Protein AF-A0A812TM36-F1 (afdb_monomer_lite)

Secondary structure (DSSP, 8-state):
--HHHHHHHHHHHHHHHHHHHHHHHHHHHHHHHHHHHHHHHHHH-HHHHT-S--TTB-TTS-B-S-HHHHHHHHHHT-HHHHHHHHHHHHHHHHHHHHHHHHHHTS---S-TTTT---TTS-HHHHHHHHHHHHHHHHHHHHHHHHHTHHHHH-HHHHHHHHHHHHHHHHHHHHTT-SSSHHHHHHHHHHHHHHHHHHHSHHHHHHHHHHHHHHHHHHHHHHHHHHHHH-

Sequence (230 aa):
TRISTVTHSTHSQLFHVNATEAKARISAEEKTHLKKTLSTIEKDSLRYRSSFWKPWLDEEGNVIWSPSRIAMAEVVLSQMFETIMGIVIAFNIGVMVVETNMDASCPRTDDIRTCTEGSFNVQWLQILNIVLLVVYSVECAARAYVERAMYIWNRWNQIDLLTVILGWGGMLLASAVNLNVLRLFRVVRLMRAARVVISVPEFYILVSGLSHSLKAIVFGSVTGLWSTIL

Structure (mmCIF, N/CA/C/O backbone):
data_AF-A0A812TM36-F1
#
_entry.id   AF-A0A812TM36-F1
#
loop_
_atom_site.group_PDB
_atom_site.id
_atom_site.type_symbol
_atom_site.label_atom_id
_atom_site.label_alt_id
_atom_site.label_comp_id
_atom_site.label_asym_id
_atom_site.label_entity_id
_atom_site.label_seq_id
_atom_site.pdbx_PDB_ins_code
_atom_site.Cartn_x
_atom_site.Cartn_y
_atom_site.Cartn_z
_atom_site.occupancy
_atom_site.B_iso_or_equiv
_atom_site.auth_seq_id
_atom_site.auth_comp_id
_atom_site.auth_asym_id
_atom_site.auth_atom_id
_atom_site.pdbx_PDB_model_num
ATOM 1 N N . THR A 1 1 ? -40.945 -23.587 58.460 1.00 55.16 1 THR A N 1
ATOM 2 C CA . THR A 1 1 ? -40.934 -23.674 56.978 1.00 55.16 1 THR A CA 1
ATOM 3 C C . THR A 1 1 ? -40.759 -22.343 56.247 1.00 55.16 1 THR A C 1
ATOM 5 O O . THR A 1 1 ? -40.312 -22.380 55.114 1.00 55.16 1 THR A O 1
ATOM 8 N N . ARG A 1 2 ? -41.035 -21.168 56.846 1.00 48.28 2 ARG A N 1
ATOM 9 C CA . ARG A 1 2 ? -40.940 -19.858 56.152 1.00 48.28 2 ARG A CA 1
ATOM 10 C C . ARG A 1 2 ? -39.532 -19.233 56.077 1.00 48.28 2 ARG A C 1
ATOM 12 O O . ARG A 1 2 ? -39.307 -18.345 55.269 1.00 48.28 2 ARG A O 1
ATOM 19 N N . ILE A 1 3 ? -38.594 -19.683 56.916 1.00 53.44 3 ILE A N 1
ATOM 20 C CA . ILE A 1 3 ? -37.228 -19.124 57.001 1.00 53.44 3 ILE A CA 1
ATOM 21 C C . ILE A 1 3 ? -36.332 -19.687 55.883 1.00 53.44 3 ILE A C 1
ATOM 23 O O . ILE A 1 3 ? -35.537 -18.962 55.294 1.00 53.44 3 ILE A O 1
ATOM 27 N N . SER A 1 4 ? -36.531 -20.956 55.518 1.00 52.78 4 SER A N 1
ATOM 28 C CA . SER A 1 4 ? -35.754 -21.675 54.498 1.00 52.78 4 SER A CA 1
ATOM 29 C C . SER A 1 4 ? -35.984 -21.160 53.069 1.00 52.78 4 SER A C 1
ATOM 31 O O . SER A 1 4 ? -35.119 -21.296 52.212 1.00 52.78 4 SER A O 1
ATOM 33 N N . THR A 1 5 ? -37.146 -20.561 52.796 1.00 53.91 5 THR A N 1
ATOM 34 C CA . THR A 1 5 ? -37.484 -19.991 51.481 1.00 53.91 5 THR A CA 1
ATOM 35 C C . THR A 1 5 ? -36.873 -18.605 51.264 1.00 53.91 5 THR A C 1
ATOM 37 O O . THR A 1 5 ? -36.567 -18.244 50.131 1.00 53.91 5 THR A O 1
ATOM 40 N N . VAL A 1 6 ? -36.648 -17.835 52.337 1.00 53.84 6 VAL A N 1
ATOM 41 C CA . VAL A 1 6 ? -36.056 -16.486 52.257 1.00 53.84 6 VAL A CA 1
ATOM 42 C C . VAL A 1 6 ? -34.554 -16.561 51.976 1.00 53.84 6 VAL A C 1
ATOM 44 O O . VAL A 1 6 ? -34.056 -15.824 51.129 1.00 53.84 6 VAL A O 1
ATOM 47 N N . THR A 1 7 ? -33.842 -17.498 52.608 1.00 56.19 7 THR A N 1
ATOM 48 C CA . THR A 1 7 ? -32.399 -17.707 52.392 1.00 56.19 7 THR A CA 1
ATOM 49 C C . THR A 1 7 ? -32.071 -18.233 50.992 1.00 56.19 7 THR A C 1
ATOM 51 O O . THR A 1 7 ? -31.044 -17.873 50.422 1.00 56.19 7 THR A O 1
ATOM 54 N N . HIS A 1 8 ? -32.953 -19.038 50.394 1.00 54.06 8 HIS A N 1
ATOM 55 C CA . HIS A 1 8 ? -32.771 -19.526 49.024 1.00 54.06 8 HIS A CA 1
ATOM 56 C C . HIS A 1 8 ? -32.976 -18.413 47.975 1.00 54.06 8 HIS A C 1
ATOM 58 O O . HIS A 1 8 ? -32.281 -18.363 46.960 1.00 54.06 8 HIS A O 1
ATOM 64 N N . SER A 1 9 ? -33.894 -17.476 48.242 1.00 59.00 9 SER A N 1
ATOM 65 C CA . SER A 1 9 ? -34.144 -16.315 47.379 1.00 59.00 9 SER A CA 1
ATOM 66 C C . SER A 1 9 ? -32.987 -15.313 47.400 1.00 59.00 9 SER A C 1
ATOM 68 O O . SER A 1 9 ? -32.611 -14.800 46.350 1.00 59.00 9 SER A O 1
ATOM 70 N N . THR A 1 10 ? -32.403 -15.027 48.567 1.00 61.75 10 THR A N 1
ATOM 71 C CA . THR A 1 10 ? -31.289 -14.070 48.677 1.00 61.75 10 THR A CA 1
ATOM 72 C C . THR A 1 10 ? -30.014 -14.590 48.022 1.00 61.75 10 THR A C 1
ATOM 74 O O . THR A 1 10 ? -29.323 -13.821 47.362 1.00 61.75 10 THR A O 1
ATOM 77 N N . HIS A 1 11 ? -29.731 -15.892 48.121 1.00 61.22 11 HIS A N 1
ATOM 78 C CA . HIS A 1 11 ? -28.548 -16.499 47.506 1.00 61.22 11 HIS A CA 1
ATOM 79 C C . HIS A 1 11 ? -28.600 -16.470 45.967 1.00 61.22 11 HIS A C 1
ATOM 81 O O . HIS A 1 11 ? -27.603 -16.159 45.322 1.00 61.22 11 HIS A O 1
ATOM 87 N N . SER A 1 12 ? -29.775 -16.714 45.373 1.00 65.38 12 SER A N 1
ATOM 88 C CA . SER A 1 12 ? -29.999 -16.570 43.925 1.00 65.38 12 SER A CA 1
ATOM 89 C C . SER A 1 12 ? -29.784 -15.125 43.450 1.00 65.38 12 SER A C 1
ATOM 91 O O . SER A 1 12 ? -29.052 -14.889 42.489 1.00 65.38 12 SER A O 1
ATOM 93 N N . GLN A 1 13 ? -30.338 -14.143 44.168 1.00 69.19 13 GLN A N 1
ATOM 94 C CA . GLN A 1 13 ? -30.166 -12.722 43.844 1.00 69.19 13 GLN A CA 1
ATOM 95 C C . GLN A 1 13 ? -28.693 -12.289 43.933 1.00 69.19 13 GLN A C 1
ATOM 97 O O . GLN A 1 13 ? -28.203 -11.597 43.046 1.00 69.19 13 GLN A O 1
ATOM 102 N N . LEU A 1 14 ? -27.959 -12.759 44.947 1.00 71.69 14 LEU A N 1
ATOM 103 C CA . LEU A 1 14 ? -26.532 -12.464 45.125 1.00 71.69 14 LEU A CA 1
ATOM 104 C C . LEU A 1 14 ? -25.667 -13.073 44.005 1.00 71.69 14 LEU A C 1
ATOM 106 O O . LEU A 1 14 ? -24.736 -12.433 43.520 1.00 71.69 14 LEU A O 1
ATOM 110 N N . PHE A 1 15 ? -26.012 -14.278 43.539 1.00 71.38 15 PHE A N 1
ATOM 111 C CA . PHE A 1 15 ? -25.381 -14.907 42.373 1.00 71.38 15 PHE A CA 1
ATOM 112 C C . PHE A 1 15 ? -25.653 -14.140 41.076 1.00 71.38 15 PHE A C 1
ATOM 114 O O . PHE A 1 15 ? -24.737 -13.949 40.276 1.00 71.38 15 PHE A O 1
ATOM 121 N N . HIS A 1 16 ? -26.887 -13.671 40.870 1.00 72.06 16 HIS A N 1
ATOM 122 C CA . HIS A 1 16 ? -27.239 -12.863 39.705 1.00 72.06 16 HIS A CA 1
ATOM 123 C C . HIS A 1 16 ? -26.505 -11.516 39.694 1.00 72.06 16 HIS A C 1
ATOM 125 O O . HIS A 1 16 ? -25.949 -11.156 38.657 1.00 72.06 16 HIS A O 1
ATOM 131 N N . VAL A 1 17 ? -26.426 -10.824 40.836 1.00 75.88 17 VAL A N 1
ATOM 132 C CA . VAL A 1 17 ? -25.681 -9.560 40.975 1.00 75.88 17 VAL A CA 1
ATOM 133 C C . VAL A 1 17 ? -24.189 -9.769 40.692 1.00 75.88 17 VAL A C 1
ATOM 135 O O . VAL A 1 17 ? -23.629 -9.087 39.831 1.00 75.88 17 VAL A O 1
ATOM 138 N N . ASN A 1 18 ? -23.563 -10.786 41.291 1.00 80.88 18 ASN A N 1
ATOM 139 C CA . ASN A 1 18 ? -22.156 -11.110 41.029 1.00 80.88 18 ASN A CA 1
ATOM 140 C C . ASN A 1 18 ? -21.898 -11.490 39.562 1.00 80.88 18 ASN A C 1
ATOM 142 O O . ASN A 1 18 ? -20.884 -11.092 38.993 1.00 80.88 18 ASN A O 1
ATOM 146 N N . ALA A 1 19 ? -22.810 -12.226 38.919 1.00 78.12 19 ALA A N 1
ATOM 147 C CA . ALA A 1 19 ? -22.689 -12.577 37.505 1.00 78.12 19 ALA A CA 1
ATOM 148 C C . ALA A 1 19 ? -22.820 -11.349 36.587 1.00 78.12 19 ALA A C 1
ATOM 150 O O . ALA A 1 19 ? -22.113 -11.253 35.581 1.00 78.12 19 ALA A O 1
ATOM 151 N N . THR A 1 20 ? -23.695 -10.396 36.927 1.00 82.38 20 THR A N 1
ATOM 152 C CA . THR A 1 20 ? -23.808 -9.128 36.192 1.00 82.38 20 THR A CA 1
ATOM 153 C C . THR A 1 20 ? -22.581 -8.243 36.378 1.00 82.38 20 THR A C 1
ATOM 155 O O . THR A 1 20 ? -22.080 -7.701 35.393 1.00 82.38 20 THR A O 1
ATOM 158 N N . GLU A 1 21 ? -22.032 -8.161 37.591 1.00 83.12 21 GLU A N 1
ATOM 159 C CA . GLU A 1 21 ? -20.790 -7.434 37.852 1.00 83.12 21 GLU A CA 1
ATOM 160 C C . GLU A 1 21 ? -19.592 -8.084 37.156 1.00 83.12 21 GLU A C 1
ATOM 162 O O . GLU A 1 21 ? -18.773 -7.382 36.568 1.00 83.12 21 GLU A O 1
ATOM 167 N N . ALA A 1 22 ? -19.505 -9.417 37.150 1.00 79.31 22 ALA A N 1
ATOM 168 C CA . ALA A 1 22 ? -18.461 -10.146 36.437 1.00 79.31 22 ALA A CA 1
ATOM 169 C C . ALA A 1 22 ? -18.528 -9.887 34.924 1.00 79.31 22 ALA A C 1
ATOM 171 O O . ALA A 1 22 ? -17.513 -9.559 34.313 1.00 79.31 22 ALA A O 1
ATOM 172 N N . LYS A 1 23 ? -19.724 -9.940 34.318 1.00 83.00 23 LYS A N 1
ATOM 173 C CA . LYS A 1 23 ? -19.915 -9.577 32.902 1.00 83.00 23 LYS A CA 1
ATOM 174 C C . LYS A 1 23 ? -19.544 -8.121 32.617 1.00 83.00 23 LYS A C 1
ATOM 176 O O . LYS A 1 23 ? -18.919 -7.845 31.595 1.00 83.00 23 LYS A O 1
ATOM 181 N N . ALA A 1 24 ? -19.903 -7.198 33.509 1.00 81.56 24 ALA A N 1
ATOM 182 C CA . ALA A 1 24 ? -19.562 -5.787 33.366 1.00 81.56 24 ALA A CA 1
ATOM 183 C C . ALA A 1 24 ? -18.044 -5.553 33.447 1.00 81.56 24 ALA A C 1
ATOM 185 O O . ALA A 1 24 ? -17.503 -4.800 32.638 1.00 81.56 24 ALA A O 1
ATOM 186 N N . ARG A 1 25 ? -17.349 -6.241 34.363 1.00 82.62 25 ARG A N 1
ATOM 187 C CA . ARG A 1 25 ? -15.883 -6.198 34.491 1.00 82.62 25 ARG A CA 1
ATOM 188 C C . ARG A 1 25 ? -15.188 -6.740 33.244 1.00 82.62 25 ARG A C 1
ATOM 190 O O . ARG A 1 25 ? -14.327 -6.054 32.708 1.00 82.62 25 ARG A O 1
ATOM 197 N N . ILE A 1 26 ? -15.620 -7.899 32.740 1.00 79.69 26 ILE A N 1
ATOM 198 C CA . ILE A 1 26 ? -15.076 -8.497 31.509 1.00 79.69 26 ILE A CA 1
ATOM 199 C C . ILE A 1 26 ? -15.268 -7.544 30.319 1.00 79.69 26 ILE A C 1
ATOM 201 O O . ILE A 1 26 ? -14.326 -7.283 29.577 1.00 79.69 26 ILE A O 1
ATOM 205 N N . SER A 1 27 ? -16.455 -6.942 30.176 1.00 83.31 27 SER A N 1
ATOM 206 C CA . SER A 1 27 ? -16.715 -5.964 29.111 1.00 83.31 27 SER A CA 1
ATOM 207 C C . SER A 1 27 ? -15.865 -4.692 29.247 1.00 83.31 27 SER A C 1
ATOM 209 O O . SER A 1 27 ? -15.432 -4.126 28.242 1.00 83.31 27 SER A O 1
ATOM 211 N N . ALA A 1 28 ? -15.609 -4.223 30.472 1.00 82.44 28 ALA A N 1
ATOM 212 C CA . ALA A 1 28 ? -14.764 -3.056 30.720 1.00 82.44 28 ALA A CA 1
ATOM 213 C C . ALA A 1 28 ? -13.283 -3.332 30.409 1.00 82.44 28 ALA A C 1
ATOM 215 O O . ALA A 1 28 ? -12.608 -2.488 29.813 1.00 82.44 28 ALA A O 1
ATOM 216 N N . GLU A 1 29 ? -12.787 -4.516 30.767 1.00 83.19 29 GLU A N 1
ATOM 217 C CA . GLU A 1 29 ? -11.429 -4.963 30.456 1.00 83.19 29 GLU A CA 1
ATOM 218 C C . GLU A 1 29 ? -11.229 -5.113 28.942 1.00 83.19 29 GLU A C 1
ATOM 220 O O . GLU A 1 29 ? -10.276 -4.560 28.391 1.00 83.19 29 GLU A O 1
ATOM 225 N N . GLU A 1 30 ? -12.190 -5.729 28.246 1.00 82.56 30 GLU A N 1
ATOM 226 C CA . GLU A 1 30 ? -12.186 -5.861 26.786 1.00 82.56 30 GLU A CA 1
ATOM 227 C C . GLU A 1 30 ? -12.156 -4.486 26.098 1.00 82.56 30 GLU A C 1
ATOM 229 O O . GLU A 1 30 ? -11.299 -4.229 25.254 1.00 82.56 30 GLU A O 1
ATOM 234 N N . LYS A 1 31 ? -13.007 -3.537 26.518 1.00 79.94 31 LYS A N 1
ATOM 235 C CA . LYS A 1 31 ? -12.996 -2.157 25.990 1.00 79.94 31 LYS A CA 1
ATOM 236 C C . LYS A 1 31 ? -11.659 -1.449 26.216 1.00 79.94 31 LYS A C 1
ATOM 238 O O . LYS A 1 31 ? -11.216 -0.686 25.357 1.00 79.94 31 LYS A O 1
ATOM 243 N N . THR A 1 32 ? -11.022 -1.683 27.360 1.00 83.19 32 THR A N 1
ATOM 244 C CA . THR A 1 32 ? -9.726 -1.078 27.701 1.00 83.19 32 THR A CA 1
ATOM 245 C C . THR A 1 32 ? -8.610 -1.658 26.837 1.00 83.19 32 THR A C 1
ATOM 247 O O . THR A 1 32 ? -7.808 -0.904 26.282 1.00 83.19 32 THR A O 1
ATOM 250 N N . HIS A 1 33 ? -8.599 -2.981 26.660 1.00 81.25 33 HIS A N 1
ATOM 251 C CA . HIS A 1 33 ? -7.682 -3.672 25.761 1.00 81.25 33 HIS A CA 1
ATOM 252 C C . HIS A 1 33 ? -7.834 -3.165 24.321 1.00 81.25 33 HIS A C 1
ATOM 254 O O . HIS A 1 33 ? -6.853 -2.748 23.713 1.00 81.25 33 HIS A O 1
ATOM 260 N N . LEU A 1 34 ? -9.067 -3.079 23.814 1.00 79.69 34 LEU A N 1
ATOM 261 C CA . LEU A 1 34 ? -9.355 -2.581 22.466 1.00 79.69 34 LEU A CA 1
ATOM 262 C C . LEU A 1 34 ? -8.864 -1.143 22.254 1.00 79.69 34 LEU A C 1
ATOM 264 O O . LEU A 1 34 ? -8.215 -0.860 21.249 1.00 79.69 34 LEU A O 1
ATOM 268 N N . LYS A 1 35 ? -9.114 -0.232 23.205 1.00 78.81 35 LYS A N 1
ATOM 269 C CA . LYS A 1 35 ? -8.609 1.151 23.131 1.00 78.81 35 LYS A CA 1
ATOM 270 C C . LYS A 1 35 ? -7.082 1.199 23.091 1.00 78.81 35 LYS A C 1
ATOM 272 O O . LYS A 1 35 ? -6.517 1.986 22.332 1.00 78.81 35 LYS A O 1
ATOM 277 N N . LYS A 1 36 ? -6.417 0.343 23.871 1.00 82.62 36 LYS A N 1
ATOM 278 C CA . LYS A 1 36 ? -4.958 0.226 23.864 1.00 82.62 36 LYS A CA 1
ATOM 279 C C . LYS A 1 36 ? -4.456 -0.259 22.502 1.00 82.62 36 LYS A C 1
ATOM 281 O O . LYS A 1 36 ? -3.618 0.424 21.921 1.00 82.62 36 LYS A O 1
ATOM 286 N N . THR A 1 37 ? -5.016 -1.340 21.957 1.00 78.31 37 THR A N 1
ATOM 287 C CA . THR A 1 37 ? -4.665 -1.866 20.624 1.00 78.31 37 THR A CA 1
ATOM 288 C C . THR A 1 37 ? -4.861 -0.816 19.532 1.00 78.31 37 THR A C 1
ATOM 290 O O . THR A 1 37 ? -3.965 -0.595 18.725 1.00 78.31 37 THR A O 1
ATOM 293 N N . LEU A 1 38 ? -5.980 -0.087 19.549 1.00 76.00 38 LEU A N 1
ATOM 294 C CA . LEU A 1 38 ? -6.246 0.988 18.590 1.00 76.00 38 LEU A CA 1
ATOM 295 C C . LEU A 1 38 ? -5.235 2.134 18.698 1.00 76.00 38 LEU A C 1
ATOM 297 O O . LEU A 1 38 ? -4.790 2.652 17.679 1.00 76.00 38 LEU A O 1
ATOM 301 N N . SER A 1 39 ? -4.839 2.509 19.917 1.00 75.00 39 SER A N 1
ATOM 302 C CA . SER A 1 39 ? -3.814 3.539 20.124 1.00 75.00 39 SER A CA 1
ATOM 303 C C . SER A 1 39 ? -2.426 3.103 19.642 1.00 75.00 39 SER A C 1
ATOM 305 O O . SER A 1 39 ? -1.648 3.936 19.180 1.00 75.00 39 SER A O 1
ATOM 307 N N . THR A 1 40 ? -2.121 1.805 19.728 1.00 77.38 40 THR A N 1
ATOM 308 C CA . THR A 1 40 ? -0.897 1.217 19.174 1.00 77.38 40 THR A CA 1
ATOM 309 C C . THR A 1 40 ? -0.944 1.252 17.649 1.00 77.38 40 THR A C 1
ATOM 311 O O . THR A 1 40 ? -0.043 1.805 17.030 1.00 77.38 40 THR A O 1
ATOM 314 N N . ILE A 1 41 ? -2.045 0.791 17.045 1.00 72.56 41 ILE A N 1
ATOM 315 C CA . ILE A 1 41 ? -2.263 0.840 15.590 1.00 72.56 41 ILE A CA 1
ATOM 316 C C . ILE A 1 41 ? -2.164 2.278 15.058 1.00 72.56 41 ILE A C 1
ATOM 318 O O . ILE A 1 41 ? -1.571 2.503 14.008 1.00 72.56 41 ILE A O 1
ATOM 322 N N . GLU A 1 42 ? -2.709 3.264 15.775 1.00 72.88 42 GLU A N 1
ATOM 323 C CA . GLU A 1 42 ? -2.629 4.678 15.389 1.00 72.88 42 GLU A CA 1
ATOM 324 C C . GLU A 1 42 ? -1.185 5.194 15.331 1.00 72.88 42 GLU A C 1
ATOM 326 O O . GLU A 1 42 ? -0.834 5.955 14.429 1.00 72.88 42 GLU A O 1
ATOM 331 N N . LYS A 1 43 ? -0.347 4.791 16.291 1.00 69.69 43 LYS A N 1
ATOM 332 C CA . LYS A 1 43 ? 1.062 5.200 16.347 1.00 69.69 43 LYS A CA 1
ATOM 333 C C . LYS A 1 43 ? 1.910 4.477 15.309 1.00 69.69 43 LYS A C 1
ATOM 335 O O . LYS A 1 43 ? 2.789 5.100 14.713 1.00 69.69 43 LYS A O 1
ATOM 340 N N . ASP A 1 44 ? 1.627 3.197 15.106 1.00 67.88 44 ASP A N 1
ATOM 341 C CA . ASP A 1 44 ? 2.429 2.308 14.274 1.00 67.88 44 ASP A CA 1
ATOM 342 C C . ASP A 1 44 ? 2.062 2.429 12.793 1.00 67.88 44 ASP A C 1
ATOM 344 O O . ASP A 1 44 ? 2.919 2.292 11.929 1.00 67.88 44 ASP A O 1
ATOM 348 N N . SER A 1 45 ? 0.810 2.748 12.463 1.00 67.31 45 SER A N 1
ATOM 349 C CA . SER A 1 45 ? 0.396 2.910 11.074 1.00 67.31 45 SER A CA 1
ATOM 350 C C . SER A 1 45 ? 0.770 4.292 10.537 1.00 67.31 45 SER A C 1
ATOM 352 O O . SER A 1 45 ? 0.092 5.292 10.785 1.00 67.31 45 SER A O 1
ATOM 354 N N . LEU A 1 46 ? 1.802 4.351 9.693 1.00 65.19 46 LEU A N 1
ATOM 355 C CA . LEU A 1 46 ? 2.222 5.569 8.976 1.00 65.19 46 LEU A CA 1
ATOM 356 C C . LEU A 1 46 ? 1.083 6.259 8.222 1.00 65.19 46 LEU A C 1
ATOM 358 O O . LEU A 1 46 ? 1.034 7.485 8.122 1.00 65.19 46 LEU A O 1
ATOM 362 N N . ARG A 1 47 ? 0.157 5.452 7.698 1.00 64.94 47 ARG A N 1
ATOM 363 C CA . ARG A 1 47 ? -0.981 5.888 6.886 1.00 64.94 47 ARG A CA 1
ATOM 364 C C . ARG A 1 47 ? -2.015 6.649 7.709 1.00 64.94 47 ARG A C 1
ATOM 366 O O . ARG A 1 47 ? -2.606 7.605 7.209 1.00 64.94 47 ARG A O 1
ATOM 373 N N . TYR A 1 48 ? -2.223 6.227 8.955 1.00 64.12 48 TYR A N 1
ATOM 374 C CA . TYR A 1 48 ? -3.183 6.838 9.870 1.00 64.12 48 TYR A CA 1
ATOM 375 C C . TYR A 1 48 ? -2.565 7.895 10.776 1.00 64.12 48 TYR A C 1
ATOM 377 O O . TYR A 1 48 ? -3.274 8.821 11.161 1.00 64.12 48 TYR A O 1
ATOM 385 N N . ARG A 1 49 ? -1.251 7.841 11.020 1.00 65.75 49 ARG A N 1
ATOM 386 C CA . ARG A 1 49 ? -0.521 8.848 11.800 1.00 65.75 49 ARG A CA 1
ATOM 387 C C . ARG A 1 49 ? -0.764 10.285 11.321 1.00 65.75 49 ARG A C 1
ATOM 389 O O . ARG A 1 49 ? -0.762 11.199 12.138 1.00 65.75 49 ARG A O 1
ATOM 396 N N . SER A 1 50 ? -0.962 10.501 10.015 1.00 59.22 50 SER A N 1
ATOM 397 C CA . SER A 1 50 ? -1.258 11.829 9.451 1.00 59.22 50 SER A CA 1
ATOM 398 C C . SER A 1 50 ? -2.722 12.033 9.043 1.00 59.22 50 SER A C 1
ATOM 400 O O . SER A 1 50 ? -3.044 13.076 8.473 1.00 59.22 50 SER A O 1
ATOM 402 N N . SER A 1 51 ? -3.599 11.045 9.241 1.00 63.72 51 SER A N 1
ATOM 403 C CA . SER A 1 51 ? -4.997 11.137 8.816 1.00 63.72 51 SER A CA 1
ATOM 404 C C . SER A 1 51 ? -5.839 11.785 9.911 1.00 63.72 51 SER A C 1
ATOM 406 O O . SER A 1 51 ? -5.863 11.318 11.045 1.00 63.72 51 SER A O 1
ATOM 408 N N . PHE A 1 52 ? -6.555 12.856 9.565 1.00 59.59 52 PHE A N 1
ATOM 409 C CA . PHE A 1 52 ? -7.430 13.571 10.499 1.00 59.59 52 PHE A CA 1
ATOM 410 C C . PHE A 1 52 ? -8.655 12.736 10.918 1.00 59.59 52 PHE A C 1
ATOM 412 O O . PHE A 1 52 ? -9.162 12.887 12.025 1.00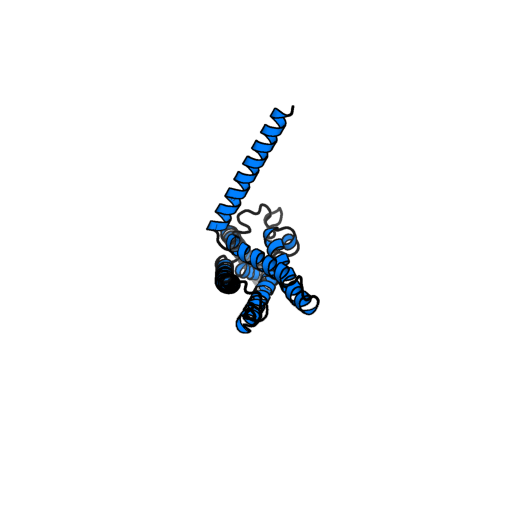 59.59 52 PHE A O 1
ATOM 419 N N . TRP A 1 53 ? -9.112 11.827 10.050 1.00 61.69 53 TRP A N 1
ATOM 420 C CA . TRP A 1 53 ? -10.300 11.003 10.277 1.00 61.69 53 TRP A CA 1
ATOM 421 C C . TRP A 1 53 ? -9.929 9.597 10.753 1.00 61.69 53 TRP A C 1
ATOM 423 O O . TRP A 1 53 ? -9.207 8.873 10.059 1.00 61.69 53 TRP A O 1
ATOM 433 N N . LYS A 1 54 ? -10.469 9.208 11.916 1.00 72.25 54 LYS A N 1
ATOM 434 C CA . LYS A 1 54 ? -10.298 7.883 12.530 1.00 72.25 54 LYS A CA 1
ATOM 435 C C . LYS A 1 54 ? -11.556 7.037 12.302 1.00 72.25 54 LYS A C 1
ATOM 437 O O . LYS A 1 54 ? -12.567 7.273 12.953 1.00 72.25 54 LYS A O 1
ATOM 442 N N . PRO A 1 55 ? -11.531 6.041 11.405 1.00 69.19 55 PRO A N 1
ATOM 443 C CA . PRO A 1 55 ? -12.733 5.312 10.993 1.00 69.19 55 PRO A CA 1
ATOM 444 C C . PRO A 1 55 ? -13.270 4.286 12.007 1.00 69.19 55 PRO A C 1
ATOM 446 O O . PRO A 1 55 ? -14.245 3.596 11.704 1.00 69.19 55 PRO A O 1
ATOM 449 N N . TRP A 1 56 ? -12.633 4.134 13.171 1.00 73.25 56 TRP A N 1
ATOM 450 C CA . TRP A 1 56 ? -12.994 3.163 14.214 1.00 73.25 56 TRP A CA 1
ATOM 451 C C . TRP A 1 56 ? -13.581 3.780 15.490 1.00 73.25 56 TRP A C 1
ATOM 453 O O . TRP A 1 56 ? -13.993 3.016 16.365 1.00 73.25 56 TRP A O 1
ATOM 463 N N . LEU A 1 57 ? -13.644 5.112 15.593 1.00 73.94 57 LEU A N 1
ATOM 464 C CA . LEU A 1 57 ? -14.316 5.824 16.685 1.00 73.94 57 LEU A CA 1
ATOM 465 C C . LEU A 1 57 ? -15.566 6.546 16.163 1.00 73.94 57 LEU A C 1
ATOM 467 O O . LEU A 1 57 ? -15.544 7.070 15.049 1.00 73.94 57 LEU A O 1
ATOM 471 N N . ASP A 1 58 ? -16.634 6.560 16.960 1.00 73.31 58 ASP A N 1
ATOM 472 C CA . ASP A 1 58 ? -17.751 7.501 16.799 1.00 73.31 58 ASP A CA 1
ATOM 473 C C . ASP A 1 58 ? -17.385 8.894 17.364 1.00 73.31 58 ASP A C 1
ATOM 475 O O . ASP A 1 58 ? -16.287 9.099 17.898 1.00 73.31 58 ASP A O 1
ATOM 479 N N . GLU A 1 59 ? -18.287 9.869 17.220 1.00 76.31 59 GLU A N 1
ATOM 480 C CA . GLU A 1 59 ? -18.100 11.223 17.765 1.00 76.31 59 GLU A CA 1
ATOM 481 C C . GLU A 1 59 ? -18.027 11.214 19.305 1.00 76.31 59 GLU A C 1
ATOM 483 O O . GLU A 1 59 ? -17.391 12.080 19.908 1.00 76.31 59 GLU A O 1
ATOM 488 N N . GLU A 1 60 ? -18.602 10.193 19.944 1.00 74.19 60 GLU A N 1
ATOM 489 C CA . GLU A 1 60 ? -18.606 9.969 21.390 1.00 74.19 60 GLU A CA 1
ATOM 490 C C . GLU A 1 60 ? -17.372 9.201 21.924 1.00 74.19 60 GLU A C 1
ATOM 492 O O . GLU A 1 60 ? -17.198 9.060 23.139 1.00 74.19 60 GLU A O 1
ATOM 497 N N . GLY A 1 61 ? -16.484 8.709 21.053 1.00 69.56 61 GLY A N 1
ATOM 498 C CA . GLY A 1 61 ? -15.284 7.945 21.407 1.00 69.56 61 GLY A CA 1
ATOM 499 C C . GLY A 1 61 ? -15.489 6.451 21.733 1.00 69.56 61 GLY A C 1
ATOM 500 O O . GLY A 1 61 ? -14.599 5.824 22.328 1.00 69.56 61 GLY A O 1
ATOM 501 N N . ASN A 1 62 ? -16.622 5.850 21.370 1.00 74.25 62 ASN A N 1
ATOM 502 C CA . ASN A 1 62 ? -16.858 4.409 21.388 1.00 74.25 62 ASN A CA 1
ATOM 503 C C . ASN A 1 62 ? -16.329 3.717 20.125 1.00 74.25 62 ASN A C 1
ATOM 505 O O . ASN A 1 62 ? -16.269 4.267 19.026 1.00 74.25 62 ASN A O 1
ATOM 509 N N . VAL A 1 63 ? -15.948 2.451 20.298 1.00 76.19 63 VAL A N 1
ATOM 510 C CA . VAL A 1 63 ? -15.424 1.611 19.221 1.00 76.19 63 VAL A CA 1
ATOM 511 C C . VAL A 1 63 ? -16.589 0.997 18.451 1.00 76.19 63 VAL A C 1
ATOM 513 O O . VAL A 1 63 ? -17.312 0.156 18.977 1.00 76.19 63 VAL A O 1
ATOM 516 N N . ILE A 1 64 ? -16.744 1.395 17.190 1.00 78.00 64 ILE A N 1
ATOM 517 C CA . ILE A 1 64 ? -17.827 0.928 16.306 1.00 78.00 64 ILE A CA 1
ATOM 518 C C . ILE A 1 64 ? -17.504 -0.385 15.568 1.00 78.00 64 ILE A C 1
ATOM 520 O O . ILE A 1 64 ? -18.338 -0.930 14.844 1.00 78.00 64 ILE A O 1
ATOM 524 N N . TRP A 1 65 ? -16.273 -0.891 15.676 1.00 78.06 65 TRP A N 1
ATOM 525 C CA . TRP A 1 65 ? -15.818 -2.078 14.942 1.00 78.06 65 TRP A CA 1
ATOM 526 C C . TRP A 1 65 ? -16.074 -3.375 15.715 1.00 78.06 65 TRP A C 1
ATOM 528 O O . TRP A 1 65 ? -15.937 -3.422 16.933 1.00 78.06 65 TRP A O 1
ATOM 538 N N . SER A 1 66 ? -16.404 -4.452 14.992 1.00 79.62 66 SER A N 1
ATOM 539 C CA . SER A 1 66 ? -16.521 -5.789 15.584 1.00 79.62 66 SER A CA 1
ATOM 540 C C . SER A 1 66 ? -15.148 -6.326 16.026 1.00 79.62 66 SER A C 1
ATOM 542 O O . SER A 1 66 ? -14.145 -6.014 15.378 1.00 79.62 66 SER A O 1
ATOM 544 N N . PRO A 1 67 ? -15.074 -7.207 17.043 1.00 75.62 67 PRO A N 1
ATOM 545 C CA . PRO A 1 67 ? -13.801 -7.769 17.512 1.00 75.62 67 PRO A CA 1
ATOM 546 C C . PRO A 1 67 ? -13.002 -8.479 16.407 1.00 75.62 67 PRO A C 1
ATOM 548 O O . PRO A 1 67 ? -11.792 -8.314 16.301 1.00 75.62 67 PRO A O 1
ATOM 551 N N . SER A 1 68 ? -13.689 -9.189 15.505 1.00 76.50 68 SER A N 1
ATOM 552 C CA . SER A 1 68 ? -13.082 -9.837 14.332 1.00 76.50 68 SER A CA 1
ATOM 553 C C . SER A 1 68 ? -12.461 -8.847 13.341 1.00 76.50 68 SER A C 1
ATOM 555 O O . SER A 1 68 ? -11.434 -9.137 12.730 1.00 76.50 68 SER A O 1
ATOM 557 N N . ARG A 1 69 ? -13.065 -7.662 13.190 1.00 81.19 69 ARG A N 1
ATOM 558 C CA . ARG A 1 69 ? -12.547 -6.583 12.341 1.00 81.19 69 ARG A CA 1
ATOM 559 C C . ARG A 1 69 ? -11.313 -5.944 12.969 1.00 81.19 69 ARG A C 1
ATOM 561 O O . ARG A 1 69 ? -10.391 -5.607 12.239 1.00 81.19 69 ARG A O 1
ATOM 568 N N . ILE A 1 70 ? -11.286 -5.815 14.294 1.00 78.12 70 ILE A N 1
ATOM 569 C CA . ILE A 1 70 ? -10.154 -5.243 15.034 1.00 78.12 70 ILE A CA 1
ATOM 570 C C . ILE A 1 70 ? -8.956 -6.196 15.006 1.00 78.12 70 ILE A C 1
ATOM 572 O O . ILE A 1 70 ? -7.856 -5.750 14.710 1.00 78.12 70 ILE A O 1
ATOM 576 N N . ALA A 1 71 ? -9.173 -7.501 15.193 1.00 81.06 71 ALA A N 1
ATOM 577 C CA . ALA A 1 71 ? -8.110 -8.500 15.069 1.00 81.06 71 ALA A CA 1
ATOM 578 C C . ALA A 1 71 ? -7.496 -8.524 13.655 1.00 81.06 71 ALA A C 1
ATOM 580 O O . ALA A 1 71 ? -6.279 -8.565 13.496 1.00 81.06 71 ALA A O 1
ATOM 581 N N . MET A 1 72 ? -8.329 -8.438 12.610 1.00 82.00 72 MET A N 1
ATOM 582 C CA . MET A 1 72 ? -7.834 -8.334 11.233 1.00 82.00 72 MET A CA 1
ATOM 583 C C . MET A 1 72 ? -7.073 -7.022 11.001 1.00 82.00 72 MET A C 1
ATOM 585 O O . MET A 1 72 ? -6.032 -7.016 10.349 1.00 82.00 72 MET A O 1
ATOM 589 N N . ALA A 1 73 ? -7.574 -5.912 11.549 1.00 80.75 73 ALA A N 1
ATOM 590 C CA . ALA A 1 73 ? -6.913 -4.616 11.463 1.00 80.75 73 ALA A CA 1
ATOM 591 C C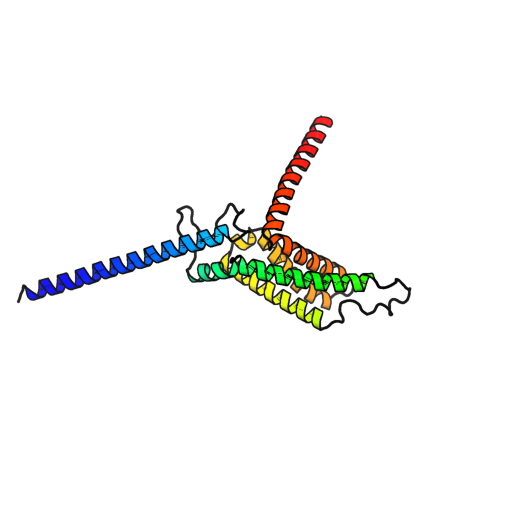 . ALA A 1 73 ? -5.543 -4.627 12.147 1.00 80.75 73 ALA A C 1
ATOM 593 O O . ALA A 1 73 ? -4.605 -4.061 11.606 1.00 80.75 73 ALA A O 1
ATOM 594 N N . GLU A 1 74 ? -5.410 -5.300 13.288 1.00 81.06 74 GLU A N 1
ATOM 595 C CA . GLU A 1 74 ? -4.146 -5.419 14.013 1.00 81.06 74 GLU A CA 1
ATOM 596 C C . GLU A 1 74 ? -3.072 -6.113 13.171 1.00 81.06 74 GLU A C 1
ATOM 598 O O . GLU A 1 74 ? -1.943 -5.640 13.115 1.00 81.06 74 GLU A O 1
ATOM 603 N N . VAL A 1 75 ? -3.431 -7.173 12.442 1.00 84.31 75 VAL A N 1
ATOM 604 C CA . VAL A 1 75 ? -2.494 -7.866 11.547 1.00 84.31 75 VAL A CA 1
ATOM 605 C C . VAL A 1 75 ? -2.170 -7.012 10.320 1.00 84.31 75 VAL A C 1
ATOM 607 O O . VAL A 1 75 ? -1.001 -6.758 10.032 1.00 84.31 75 VAL A O 1
ATOM 610 N N . VAL A 1 76 ? -3.201 -6.552 9.606 1.00 84.69 76 VAL A N 1
ATOM 611 C CA . VAL A 1 76 ? -3.064 -5.876 8.303 1.00 84.69 76 VAL A CA 1
ATOM 612 C C . VAL A 1 76 ? -2.444 -4.484 8.429 1.00 84.69 76 VAL A C 1
ATOM 614 O O . VAL A 1 76 ? -1.749 -4.042 7.520 1.00 84.69 76 VAL A O 1
ATOM 617 N N . LEU A 1 77 ? -2.690 -3.785 9.539 1.00 79.94 77 LEU A N 1
ATOM 618 C CA . LEU A 1 77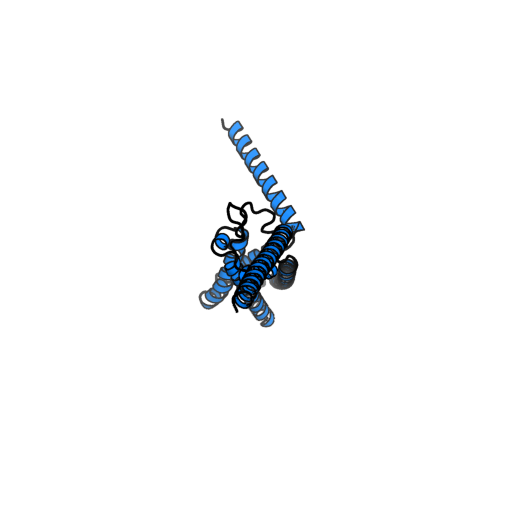 ? -2.138 -2.454 9.806 1.00 79.94 77 LEU A CA 1
ATOM 619 C C . LEU A 1 77 ? -0.860 -2.506 10.652 1.00 79.94 77 LEU A C 1
ATOM 621 O O . LEU A 1 77 ? -0.328 -1.448 10.988 1.00 79.94 77 LEU A O 1
ATOM 625 N N . SER A 1 78 ? -0.366 -3.699 11.007 1.00 82.38 78 SER A N 1
ATOM 626 C CA . SER A 1 78 ? 0.883 -3.818 11.760 1.00 82.38 78 SER A CA 1
ATOM 627 C C . SER A 1 78 ? 2.061 -3.270 10.955 1.00 82.38 78 SER A C 1
ATOM 629 O O . SER A 1 78 ? 2.232 -3.567 9.770 1.00 82.38 78 SER A O 1
ATOM 631 N N . GLN A 1 79 ? 2.934 -2.515 11.626 1.00 78.75 79 GLN A N 1
ATOM 632 C CA . GLN A 1 79 ? 4.135 -1.962 10.999 1.00 78.75 79 GLN A CA 1
ATOM 633 C C . GLN A 1 79 ? 5.050 -3.067 10.446 1.00 78.75 79 GLN A C 1
ATOM 635 O O . GLN A 1 79 ? 5.664 -2.892 9.398 1.00 78.75 79 GLN A O 1
ATOM 640 N N . MET A 1 80 ? 5.112 -4.230 11.103 1.00 81.19 80 MET A N 1
ATOM 641 C CA . MET A 1 80 ? 5.895 -5.367 10.610 1.00 81.19 80 MET A CA 1
ATOM 642 C C . MET A 1 80 ? 5.364 -5.906 9.282 1.00 81.19 80 MET A C 1
ATOM 644 O O . MET A 1 80 ? 6.154 -6.160 8.377 1.00 81.19 80 MET A O 1
ATOM 648 N N . PHE A 1 81 ? 4.045 -6.063 9.146 1.00 85.75 81 PHE A N 1
ATOM 649 C CA . PHE A 1 81 ? 3.433 -6.523 7.903 1.00 85.75 81 PHE A CA 1
ATOM 650 C C . PHE A 1 81 ? 3.690 -5.533 6.757 1.00 85.75 81 PHE A C 1
ATOM 652 O O . PHE A 1 81 ? 4.129 -5.939 5.682 1.00 85.75 81 PHE A O 1
ATOM 659 N N . GLU A 1 82 ? 3.527 -4.234 7.016 1.00 82.94 82 GLU A N 1
ATOM 660 C CA . GLU A 1 82 ? 3.833 -3.159 6.062 1.00 82.94 82 GLU A CA 1
ATOM 661 C C . GLU A 1 82 ? 5.302 -3.176 5.614 1.00 82.94 82 GLU A C 1
ATOM 663 O O . GLU A 1 82 ? 5.600 -3.055 4.424 1.00 82.94 82 GLU A O 1
ATOM 668 N N . THR A 1 83 ? 6.236 -3.372 6.551 1.00 83.00 83 THR A N 1
ATOM 669 C CA . THR A 1 83 ? 7.671 -3.452 6.252 1.00 83.00 83 THR A CA 1
ATOM 670 C C . THR A 1 83 ? 8.021 -4.717 5.469 1.00 83.00 83 THR A C 1
ATOM 672 O O . THR A 1 83 ? 8.799 -4.635 4.520 1.00 83.00 83 THR A O 1
ATOM 675 N N . ILE A 1 84 ? 7.435 -5.872 5.801 1.00 87.56 84 ILE A N 1
ATOM 676 C CA . ILE A 1 84 ? 7.632 -7.120 5.044 1.00 87.56 84 ILE A CA 1
ATOM 677 C C . ILE A 1 84 ? 7.148 -6.941 3.607 1.00 87.56 84 ILE A C 1
ATOM 679 O O . ILE A 1 84 ? 7.889 -7.242 2.671 1.00 87.56 84 ILE A O 1
ATOM 683 N N . MET A 1 85 ? 5.946 -6.391 3.426 1.00 85.94 85 MET A N 1
ATOM 684 C CA . MET A 1 85 ? 5.429 -6.069 2.099 1.00 85.94 85 MET A CA 1
ATOM 685 C C . MET A 1 85 ? 6.368 -5.103 1.376 1.00 85.94 85 MET A C 1
ATOM 687 O O . MET A 1 85 ? 6.764 -5.385 0.249 1.00 85.94 85 MET A O 1
ATOM 691 N N . GLY A 1 86 ? 6.826 -4.041 2.047 1.00 86.31 86 GLY A N 1
ATOM 692 C CA . GLY A 1 86 ? 7.832 -3.098 1.550 1.00 86.31 86 GLY A CA 1
ATOM 693 C C . GLY A 1 86 ? 9.112 -3.766 1.031 1.00 86.31 86 GLY A C 1
ATOM 694 O O . GLY A 1 86 ? 9.564 -3.455 -0.071 1.00 86.31 86 GLY A O 1
ATOM 695 N N . ILE A 1 87 ? 9.670 -4.717 1.787 1.00 87.25 87 ILE A N 1
ATOM 696 C CA . ILE A 1 87 ? 10.872 -5.482 1.411 1.00 87.25 87 ILE A CA 1
ATOM 697 C C . ILE A 1 87 ? 10.604 -6.346 0.176 1.00 87.25 87 ILE A C 1
ATOM 699 O O . ILE A 1 87 ? 11.426 -6.385 -0.740 1.00 87.25 87 ILE A O 1
ATOM 703 N N . VAL A 1 88 ? 9.445 -7.004 0.119 1.00 87.12 88 VAL A N 1
ATOM 704 C CA . VAL A 1 88 ? 9.032 -7.802 -1.041 1.00 87.12 88 VAL A CA 1
ATOM 705 C C . VAL A 1 88 ? 8.911 -6.923 -2.294 1.00 87.12 88 VAL A C 1
ATOM 707 O O . VAL A 1 88 ? 9.392 -7.314 -3.363 1.00 87.12 88 VAL A O 1
ATOM 710 N N . ILE A 1 89 ? 8.349 -5.711 -2.169 1.00 85.44 89 ILE A N 1
ATOM 711 C CA . ILE A 1 89 ? 8.304 -4.734 -3.271 1.00 85.44 89 ILE A CA 1
ATOM 712 C C . ILE A 1 89 ? 9.726 -4.359 -3.692 1.00 85.44 89 ILE A C 1
ATOM 714 O O . ILE A 1 89 ? 10.047 -4.406 -4.877 1.00 85.44 89 ILE A O 1
ATOM 718 N N . ALA A 1 90 ? 10.591 -4.009 -2.737 1.00 85.88 90 ALA A N 1
ATOM 719 C CA . ALA A 1 90 ? 11.959 -3.573 -3.003 1.00 85.88 90 ALA A CA 1
ATOM 720 C C . ALA A 1 90 ? 12.781 -4.649 -3.727 1.00 85.88 90 ALA A C 1
ATOM 722 O O . ALA A 1 90 ? 13.471 -4.353 -4.704 1.00 85.88 90 ALA A O 1
ATOM 723 N N . PHE A 1 91 ? 12.650 -5.908 -3.304 1.00 87.19 91 PHE A N 1
ATOM 724 C CA . PHE A 1 91 ? 13.272 -7.041 -3.980 1.00 87.19 91 PHE A CA 1
ATOM 725 C C . PHE A 1 91 ? 12.774 -7.178 -5.427 1.00 87.19 91 PHE A C 1
ATOM 727 O O . PHE A 1 91 ? 13.578 -7.309 -6.351 1.00 87.19 91 PHE A O 1
ATOM 734 N N . ASN A 1 92 ? 11.460 -7.069 -5.652 1.00 82.88 92 ASN A N 1
ATOM 735 C CA . ASN A 1 92 ? 10.887 -7.094 -6.999 1.00 82.88 92 ASN A CA 1
ATOM 736 C C . ASN A 1 92 ? 11.380 -5.931 -7.873 1.00 82.88 92 ASN A C 1
ATOM 738 O O . ASN A 1 92 ? 11.672 -6.146 -9.046 1.00 82.88 92 ASN A O 1
ATOM 742 N N . ILE A 1 93 ? 11.538 -4.726 -7.314 1.00 83.75 93 ILE A N 1
ATOM 743 C CA . ILE A 1 93 ? 12.129 -3.583 -8.028 1.00 83.75 93 ILE A CA 1
ATOM 744 C C . ILE A 1 93 ? 13.563 -3.903 -8.450 1.00 83.75 93 ILE A C 1
ATOM 746 O O . ILE A 1 93 ? 13.904 -3.665 -9.602 1.00 83.75 93 ILE A O 1
ATOM 750 N N . GLY A 1 94 ? 14.390 -4.462 -7.561 1.00 84.88 94 GLY A N 1
ATOM 751 C CA . GLY A 1 94 ? 15.771 -4.833 -7.889 1.00 84.88 94 GLY A CA 1
ATOM 752 C C . GLY A 1 94 ? 15.844 -5.801 -9.072 1.00 84.88 94 GLY A C 1
ATOM 753 O O . GLY A 1 94 ? 16.590 -5.572 -10.022 1.00 84.88 94 GLY A O 1
ATOM 754 N N . VAL A 1 95 ? 14.987 -6.823 -9.061 1.00 81.25 95 VAL A N 1
ATOM 755 C CA . VAL A 1 95 ? 14.840 -7.772 -10.171 1.00 81.25 95 VAL A CA 1
ATOM 756 C C . VAL A 1 95 ? 14.410 -7.064 -11.470 1.00 81.25 95 VAL A C 1
ATOM 758 O O . VAL A 1 95 ? 15.012 -7.292 -12.518 1.00 81.25 95 VAL A O 1
ATOM 761 N N . MET A 1 96 ? 13.436 -6.149 -11.408 1.00 77.94 96 MET A N 1
ATOM 762 C CA . MET A 1 96 ? 12.993 -5.368 -12.574 1.00 77.94 96 MET A CA 1
ATOM 763 C C . MET A 1 96 ? 14.055 -4.392 -13.103 1.00 77.94 96 MET A C 1
ATOM 765 O O . MET A 1 96 ? 14.105 -4.126 -14.305 1.00 77.94 96 MET A O 1
ATOM 769 N N . VAL A 1 97 ? 14.891 -3.826 -12.230 1.00 82.00 97 VAL A N 1
ATOM 770 C CA . VAL A 1 97 ? 15.988 -2.930 -12.626 1.00 82.00 97 VAL A CA 1
ATOM 771 C C . VAL A 1 97 ? 17.051 -3.710 -13.386 1.00 82.00 97 VAL A C 1
ATOM 773 O O . VAL A 1 97 ? 17.499 -3.244 -14.429 1.00 82.00 97 VAL A O 1
ATOM 776 N N . VAL A 1 98 ? 17.413 -4.905 -12.911 1.00 81.12 98 VAL A N 1
ATOM 777 C CA . VAL A 1 98 ? 18.348 -5.790 -13.620 1.00 81.12 98 VAL A CA 1
ATOM 778 C C . VAL A 1 98 ? 17.800 -6.156 -15.000 1.00 81.12 98 VAL A C 1
ATOM 780 O O . VAL A 1 98 ? 18.502 -5.968 -15.989 1.00 81.12 98 VAL A O 1
ATOM 783 N N . GLU A 1 99 ? 16.533 -6.572 -15.079 1.00 75.31 99 GLU A N 1
ATOM 784 C CA . GLU A 1 99 ? 15.829 -6.851 -16.341 1.00 75.31 99 GLU A CA 1
ATOM 785 C C . GLU A 1 99 ? 15.898 -5.651 -17.302 1.00 75.31 99 GLU A C 1
ATOM 787 O O . GLU A 1 99 ? 16.318 -5.781 -18.448 1.00 75.31 99 GLU A O 1
ATOM 792 N N . THR A 1 100 ? 15.580 -4.451 -16.812 1.00 75.31 100 THR A N 1
ATOM 793 C CA . THR A 1 100 ? 15.588 -3.227 -17.630 1.00 75.31 100 THR A CA 1
ATOM 794 C C . THR A 1 100 ? 17.000 -2.835 -18.076 1.00 75.31 100 THR A C 1
ATOM 796 O O . THR A 1 100 ? 17.181 -2.325 -19.180 1.00 75.31 100 THR A O 1
ATOM 799 N N . ASN A 1 101 ? 18.013 -3.053 -17.234 1.00 79.50 101 ASN A N 1
ATOM 800 C CA . ASN A 1 101 ? 19.402 -2.744 -17.565 1.00 79.50 101 ASN A CA 1
ATOM 801 C C . ASN A 1 101 ? 19.958 -3.708 -18.628 1.00 79.50 101 ASN A C 1
ATOM 803 O O . ASN A 1 101 ? 20.716 -3.293 -19.507 1.00 79.50 101 ASN A O 1
ATOM 807 N N . MET A 1 102 ? 19.540 -4.977 -18.583 1.00 71.00 102 MET A N 1
ATOM 808 C CA . MET A 1 102 ? 19.829 -5.960 -19.629 1.00 71.00 102 MET A CA 1
ATOM 809 C C . MET A 1 102 ? 19.141 -5.580 -20.949 1.00 71.00 102 MET A C 1
ATOM 811 O O . MET A 1 102 ? 19.811 -5.534 -21.980 1.00 71.00 102 MET A O 1
ATOM 815 N N . ASP A 1 103 ? 17.857 -5.201 -20.905 1.00 67.75 103 ASP A N 1
ATOM 816 C CA . ASP A 1 103 ? 17.104 -4.718 -22.0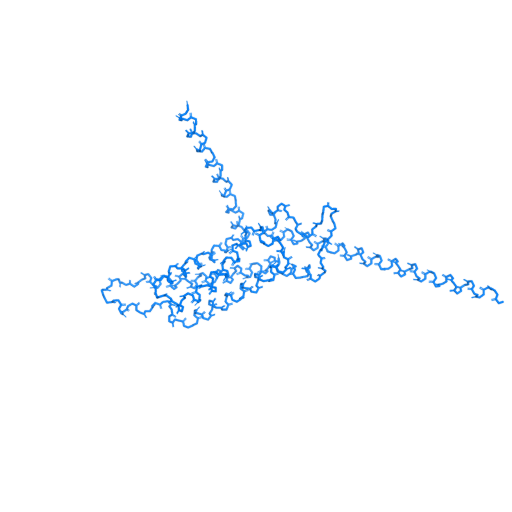74 1.00 67.75 103 ASP A CA 1
ATOM 817 C C . ASP A 1 103 ? 17.756 -3.470 -22.708 1.00 67.75 103 ASP A C 1
ATOM 819 O O . ASP A 1 103 ? 17.813 -3.337 -23.931 1.00 67.75 103 ASP A O 1
ATOM 823 N N . ALA A 1 104 ? 18.263 -2.540 -21.890 1.00 70.06 104 ALA A N 1
ATOM 824 C CA . ALA A 1 104 ? 18.909 -1.309 -22.354 1.00 70.06 104 ALA A CA 1
ATOM 825 C C . ALA A 1 104 ? 20.327 -1.514 -22.919 1.00 70.06 104 ALA A C 1
ATOM 827 O O . ALA A 1 104 ? 20.781 -0.693 -23.715 1.00 70.06 104 ALA A O 1
ATOM 828 N N . SER A 1 105 ? 21.022 -2.588 -22.529 1.00 67.25 105 SER A N 1
ATOM 829 C CA . SER A 1 105 ? 22.393 -2.878 -22.982 1.00 67.25 105 SER A CA 1
ATOM 830 C C . SER A 1 105 ? 22.454 -3.514 -24.379 1.00 67.25 105 SER A C 1
ATOM 832 O O . SER A 1 105 ? 23.546 -3.720 -24.907 1.00 67.25 105 SER A O 1
ATOM 834 N N . CYS A 1 106 ? 21.308 -3.820 -25.001 1.00 64.75 106 CYS A N 1
ATOM 835 C CA . CYS A 1 106 ? 21.261 -4.343 -26.366 1.00 64.75 106 CYS A CA 1
ATOM 836 C C . CYS A 1 106 ? 21.678 -3.268 -27.394 1.00 64.75 106 CYS A C 1
ATOM 838 O O . CYS A 1 106 ? 21.020 -2.225 -27.487 1.00 64.75 106 CYS A O 1
ATOM 840 N N . PRO A 1 107 ? 22.733 -3.500 -28.204 1.00 61.75 107 PRO A N 1
ATOM 841 C CA . PRO A 1 107 ? 23.103 -2.586 -29.273 1.00 61.75 107 PRO A CA 1
ATOM 842 C C . PRO A 1 107 ? 21.999 -2.557 -30.331 1.00 61.75 107 PRO A C 1
ATOM 844 O O . PRO A 1 107 ? 21.494 -3.588 -30.769 1.00 61.75 107 PRO A O 1
ATOM 847 N N . ARG A 1 108 ? 21.617 -1.345 -30.736 1.00 56.03 108 ARG A N 1
ATOM 848 C CA . ARG A 1 108 ? 20.604 -1.070 -31.758 1.00 56.03 108 ARG A CA 1
ATOM 849 C C . ARG A 1 108 ? 21.169 -1.404 -33.147 1.00 56.03 108 ARG A C 1
ATOM 851 O O . ARG A 1 108 ? 21.480 -0.498 -33.908 1.00 56.03 108 ARG A O 1
ATOM 858 N N . THR A 1 109 ? 21.387 -2.682 -33.441 1.00 57.38 109 THR A N 1
ATOM 859 C CA . THR A 1 109 ? 21.685 -3.161 -34.797 1.00 57.38 109 THR A CA 1
ATOM 860 C C . THR A 1 109 ? 20.377 -3.468 -35.525 1.00 57.38 109 THR A C 1
ATOM 862 O O . THR A 1 109 ? 19.402 -3.886 -34.904 1.00 57.38 109 THR A O 1
ATOM 865 N N . ASP A 1 110 ? 20.343 -3.235 -36.838 1.00 57.19 110 ASP A N 1
ATOM 866 C CA . ASP A 1 110 ? 19.124 -3.234 -37.668 1.00 57.19 110 ASP A CA 1
ATOM 867 C C . ASP A 1 110 ? 18.397 -4.596 -37.754 1.00 57.19 110 ASP A C 1
ATOM 869 O O . ASP A 1 110 ? 17.262 -4.675 -38.227 1.00 57.19 110 ASP A O 1
ATOM 873 N N . ASP A 1 111 ? 18.995 -5.663 -37.217 1.00 55.75 111 ASP A N 1
ATOM 874 C CA . ASP A 1 111 ? 18.338 -6.949 -37.001 1.00 55.75 111 ASP A CA 1
ATOM 875 C C . ASP A 1 111 ? 17.536 -6.954 -35.688 1.00 55.75 111 ASP A C 1
ATOM 877 O O . ASP A 1 111 ? 17.965 -7.431 -34.633 1.00 55.75 111 ASP A O 1
ATOM 881 N N . ILE A 1 112 ? 16.286 -6.497 -35.789 1.00 54.22 112 ILE A N 1
ATOM 882 C CA . ILE A 1 112 ? 15.227 -6.594 -34.762 1.00 54.22 112 ILE A CA 1
ATOM 883 C C . ILE A 1 112 ? 15.065 -8.015 -34.177 1.00 54.22 112 ILE A C 1
ATOM 885 O O . ILE A 1 112 ? 14.508 -8.173 -33.092 1.00 54.22 112 ILE A O 1
ATOM 889 N N . ARG A 1 113 ? 15.550 -9.059 -34.867 1.00 52.34 113 ARG A N 1
ATOM 890 C CA . ARG A 1 113 ? 15.428 -10.466 -34.446 1.00 52.34 113 ARG A CA 1
ATOM 891 C C . ARG A 1 113 ? 16.534 -10.937 -33.496 1.00 52.34 113 ARG A C 1
ATOM 893 O O . ARG A 1 113 ? 16.311 -11.917 -32.789 1.00 52.34 113 ARG A O 1
ATOM 900 N N . THR A 1 114 ? 17.685 -10.267 -33.422 1.00 50.09 114 THR A N 1
ATOM 901 C CA . THR A 1 114 ? 18.794 -10.682 -32.533 1.00 50.09 114 THR A CA 1
ATOM 902 C C . THR A 1 114 ? 18.693 -10.136 -31.109 1.00 50.09 114 THR A C 1
ATOM 904 O O . THR A 1 114 ? 19.317 -10.685 -30.209 1.00 50.09 114 THR A O 1
ATOM 907 N N . CYS A 1 115 ? 17.837 -9.140 -30.866 1.00 52.56 115 CYS A N 1
ATOM 908 C CA . CYS A 1 115 ? 17.499 -8.652 -29.522 1.00 52.56 115 CYS A CA 1
ATOM 909 C C . CYS A 1 115 ? 16.211 -9.302 -28.979 1.00 52.56 115 CYS A C 1
ATOM 911 O O . CYS A 1 115 ? 15.425 -8.661 -28.286 1.00 52.56 115 CYS A O 1
ATOM 913 N N . THR A 1 116 ? 15.970 -10.576 -29.305 1.00 47.47 116 THR A N 1
ATOM 914 C CA . THR A 1 116 ? 14.803 -11.343 -28.822 1.00 47.47 116 THR A CA 1
ATOM 915 C C . THR A 1 116 ? 15.096 -12.048 -27.492 1.00 47.47 116 THR A C 1
ATOM 917 O O . THR A 1 116 ? 14.600 -13.133 -27.229 1.00 47.47 116 THR A O 1
ATOM 920 N N . GLU A 1 117 ? 15.866 -11.413 -26.614 1.00 49.09 117 GLU A N 1
ATOM 921 C CA . GLU A 1 117 ? 15.839 -11.709 -25.175 1.00 49.09 117 GLU A CA 1
ATOM 922 C C . GLU A 1 117 ? 15.032 -10.608 -24.477 1.00 49.09 117 GLU A C 1
ATOM 924 O O . GLU A 1 117 ? 15.387 -10.111 -23.416 1.00 49.09 117 GLU A O 1
ATOM 929 N N . GLY A 1 118 ? 13.941 -10.167 -25.113 1.00 50.31 118 GLY A N 1
ATOM 930 C CA . GLY A 1 118 ? 12.974 -9.313 -24.451 1.00 50.31 118 GLY A CA 1
ATOM 931 C C . GLY A 1 118 ? 12.450 -10.055 -23.229 1.00 50.31 118 GLY A C 1
ATOM 932 O O . GLY A 1 118 ? 11.835 -11.109 -23.389 1.00 50.31 118 GLY A O 1
ATOM 933 N N . SER A 1 119 ? 12.724 -9.496 -22.048 1.00 50.69 119 SER A N 1
ATOM 934 C CA . SER A 1 119 ? 11.993 -9.484 -20.764 1.00 50.69 119 SER A CA 1
ATOM 935 C C . SER A 1 119 ? 10.803 -10.457 -20.536 1.00 50.69 119 SER A C 1
ATOM 937 O O . SER A 1 119 ? 10.593 -10.938 -19.422 1.00 50.69 119 SER A O 1
ATOM 939 N N . PHE A 1 120 ? 10.021 -10.797 -21.561 1.00 48.50 120 PHE A N 1
ATOM 940 C CA . PHE A 1 120 ? 8.887 -11.713 -21.525 1.00 48.50 120 PHE A CA 1
ATOM 941 C C . PHE A 1 120 ? 9.257 -13.208 -21.430 1.00 48.50 120 PHE A C 1
ATOM 943 O O . PHE A 1 120 ? 8.461 -13.965 -20.884 1.00 48.50 120 PHE A O 1
ATOM 950 N N . ASN A 1 121 ? 10.419 -13.668 -21.912 1.00 50.81 121 ASN A N 1
ATOM 951 C CA . ASN A 1 121 ? 10.691 -15.117 -22.044 1.00 50.81 121 ASN A CA 1
ATOM 952 C C . ASN A 1 121 ? 11.204 -15.822 -20.774 1.00 50.81 121 ASN A C 1
ATOM 954 O O . ASN A 1 121 ? 11.282 -17.051 -20.733 1.00 50.81 121 ASN A O 1
ATOM 958 N N . VAL A 1 122 ? 11.505 -15.086 -19.703 1.00 65.44 122 VAL A N 1
ATOM 959 C CA . VAL A 1 122 ? 11.927 -15.686 -18.430 1.00 65.44 122 VAL A CA 1
ATOM 960 C C . VAL A 1 122 ? 10.688 -16.088 -17.628 1.00 65.44 122 VAL A C 1
ATOM 962 O O . VAL A 1 122 ? 10.097 -15.295 -16.894 1.00 65.44 122 VAL A O 1
ATOM 965 N N . GLN A 1 123 ? 10.278 -17.348 -17.770 1.00 70.69 123 GLN A N 1
ATOM 966 C CA . GLN A 1 123 ? 9.067 -17.893 -17.141 1.00 70.69 123 GLN A CA 1
ATOM 967 C C . GLN A 1 123 ? 9.016 -17.638 -15.622 1.00 70.69 123 GLN A C 1
ATOM 969 O O . GLN A 1 123 ? 7.966 -17.295 -15.080 1.00 70.69 123 GLN A O 1
ATOM 974 N N . TRP A 1 124 ? 10.160 -17.711 -14.934 1.00 77.25 124 TRP A N 1
ATOM 975 C CA . TRP A 1 124 ? 10.258 -17.447 -13.494 1.00 77.25 124 TRP A CA 1
ATOM 976 C C . TRP A 1 124 ? 9.879 -16.011 -13.104 1.00 77.25 124 TRP A C 1
ATOM 978 O O . TRP A 1 124 ? 9.225 -15.804 -12.083 1.00 77.25 124 TRP A O 1
ATOM 988 N N . LEU A 1 125 ? 10.228 -15.021 -13.930 1.00 74.75 125 LEU A N 1
ATOM 989 C CA . LEU A 1 125 ? 9.883 -13.611 -13.715 1.00 74.75 125 LEU A CA 1
ATOM 990 C C . LEU A 1 125 ? 8.380 -13.367 -13.872 1.00 74.75 125 LEU A C 1
ATOM 992 O O . LEU A 1 125 ? 7.787 -12.610 -13.100 1.00 74.75 125 LEU A O 1
ATOM 996 N N . GLN A 1 126 ? 7.741 -14.022 -14.844 1.00 75.38 126 GLN A N 1
ATOM 997 C CA . GLN A 1 126 ? 6.290 -13.944 -15.019 1.00 75.38 126 GLN A CA 1
ATOM 998 C C . GLN A 1 126 ? 5.551 -14.548 -13.822 1.00 75.38 126 GLN A C 1
ATOM 1000 O O . GLN A 1 126 ? 4.652 -13.913 -13.271 1.00 75.38 126 GLN A O 1
ATOM 1005 N N . ILE A 1 127 ? 5.979 -15.734 -13.376 1.00 82.56 127 ILE A N 1
ATOM 1006 C CA . ILE A 1 127 ? 5.412 -16.412 -12.204 1.00 82.56 127 ILE A CA 1
ATOM 1007 C C . ILE A 1 127 ? 5.550 -15.524 -10.965 1.00 82.56 127 ILE A C 1
ATOM 1009 O O . ILE A 1 127 ? 4.565 -15.293 -10.267 1.00 82.56 127 ILE A O 1
ATOM 1013 N N . LEU A 1 128 ? 6.736 -14.958 -10.726 1.00 82.69 128 LEU A N 1
ATOM 1014 C CA . LEU A 1 128 ? 6.981 -14.064 -9.595 1.00 82.69 128 LEU A CA 1
ATOM 1015 C C . LEU A 1 128 ? 6.071 -12.828 -9.646 1.00 82.69 128 LEU A C 1
ATOM 1017 O O . LEU A 1 128 ? 5.456 -12.478 -8.643 1.00 82.69 128 LEU A O 1
ATOM 1021 N N . ASN A 1 129 ? 5.910 -12.197 -10.811 1.00 80.56 129 ASN A N 1
ATOM 1022 C CA . ASN A 1 129 ? 5.028 -11.037 -10.963 1.00 80.56 129 ASN A CA 1
ATOM 1023 C C . ASN A 1 129 ? 3.548 -11.363 -10.703 1.00 80.56 129 ASN A C 1
ATOM 1025 O O . ASN A 1 129 ? 2.842 -10.535 -10.119 1.00 80.56 129 ASN A O 1
ATOM 1029 N N . ILE A 1 130 ? 3.082 -12.549 -11.110 1.00 84.25 130 ILE A N 1
ATOM 1030 C CA . ILE A 1 130 ? 1.718 -13.023 -10.835 1.00 84.25 130 ILE A CA 1
ATOM 1031 C C . ILE A 1 130 ? 1.547 -13.310 -9.343 1.00 84.25 130 ILE A C 1
ATOM 1033 O O . ILE A 1 130 ? 0.588 -12.830 -8.745 1.00 84.25 130 ILE A O 1
ATOM 1037 N N . VAL A 1 131 ? 2.487 -14.030 -8.722 1.00 87.94 131 VAL A N 1
ATOM 1038 C CA . VAL A 1 131 ? 2.455 -14.327 -7.281 1.00 87.94 131 VAL A CA 1
ATOM 1039 C C . VAL A 1 131 ? 2.396 -13.034 -6.474 1.00 87.94 131 VAL A C 1
ATOM 1041 O O . VAL A 1 131 ? 1.531 -12.887 -5.616 1.00 87.94 131 VAL A O 1
ATOM 1044 N N . LEU A 1 132 ? 3.241 -12.054 -6.796 1.00 85.50 132 LEU A N 1
ATOM 1045 C CA . LEU A 1 132 ? 3.215 -10.753 -6.133 1.00 85.50 132 LEU A CA 1
ATOM 1046 C C . LEU A 1 132 ? 1.895 -10.014 -6.348 1.00 85.50 132 LEU A C 1
ATOM 1048 O O . LEU A 1 132 ? 1.351 -9.460 -5.399 1.00 85.50 132 LEU A O 1
ATOM 1052 N N . LEU A 1 133 ? 1.347 -10.024 -7.567 1.00 86.62 133 LEU A N 1
ATOM 1053 C CA . LEU A 1 133 ? 0.039 -9.425 -7.839 1.00 86.62 133 LEU A CA 1
ATOM 1054 C C . LEU A 1 133 ? -1.072 -10.078 -7.005 1.00 86.62 133 LEU A C 1
ATOM 1056 O O . LEU A 1 133 ? -1.930 -9.367 -6.484 1.00 86.62 133 LEU A O 1
ATOM 1060 N N . VAL A 1 134 ? -1.051 -11.401 -6.837 1.00 90.25 134 VAL A N 1
ATOM 1061 C CA . VAL A 1 134 ? -2.004 -12.115 -5.977 1.00 90.25 134 VAL A CA 1
ATOM 1062 C C . VAL A 1 134 ? -1.829 -11.698 -4.518 1.00 90.25 134 VAL A C 1
ATOM 1064 O O . VAL A 1 134 ? -2.818 -11.354 -3.876 1.00 90.25 134 VAL A O 1
ATOM 1067 N N . VAL A 1 135 ? -0.594 -11.645 -4.010 1.00 89.31 135 VAL A N 1
ATOM 1068 C CA . VAL A 1 135 ? -0.311 -11.206 -2.632 1.00 89.31 135 VAL A CA 1
ATOM 1069 C C . VAL A 1 135 ? -0.819 -9.777 -2.390 1.00 89.31 135 VAL A C 1
ATOM 1071 O O . VAL A 1 135 ? -1.553 -9.557 -1.427 1.00 89.31 135 VAL A O 1
ATOM 1074 N N . TYR A 1 136 ? -0.542 -8.828 -3.294 1.00 86.06 136 TYR A N 1
ATOM 1075 C CA . TYR A 1 136 ? -1.081 -7.462 -3.193 1.00 86.06 136 TYR A CA 1
ATOM 1076 C C . TYR A 1 136 ? -2.607 -7.421 -3.301 1.00 86.06 136 TYR A C 1
ATOM 1078 O O . TYR A 1 136 ? -3.253 -6.613 -2.642 1.00 86.06 136 TYR A O 1
ATOM 1086 N N . SER A 1 137 ? -3.210 -8.291 -4.114 1.00 89.94 137 SER A N 1
ATOM 1087 C CA . SER A 1 137 ? -4.671 -8.364 -4.231 1.00 89.94 137 SER A CA 1
ATOM 1088 C C . SER A 1 137 ? -5.309 -8.830 -2.918 1.00 89.94 137 SER A C 1
ATOM 1090 O O . SER A 1 137 ? -6.324 -8.274 -2.503 1.00 89.94 137 SER A O 1
ATOM 1092 N N . VAL A 1 138 ? -4.701 -9.810 -2.241 1.00 90.69 138 VAL A N 1
ATOM 1093 C CA . VAL A 1 138 ? -5.153 -10.300 -0.929 1.00 90.69 138 VAL A CA 1
ATOM 1094 C C . VAL A 1 138 ? -4.991 -9.224 0.142 1.00 90.69 138 VAL A C 1
ATOM 1096 O O . VAL A 1 138 ? -5.929 -8.976 0.895 1.00 90.69 138 VAL A O 1
ATOM 1099 N N . GLU A 1 139 ? -3.846 -8.543 0.177 1.00 87.94 139 GLU A N 1
ATOM 1100 C CA . GLU A 1 139 ? -3.610 -7.399 1.063 1.00 87.94 139 GLU A CA 1
ATOM 1101 C C . GLU A 1 139 ? -4.676 -6.310 0.860 1.00 87.94 139 GLU A C 1
ATOM 1103 O O . GLU A 1 139 ? -5.333 -5.875 1.808 1.00 87.94 139 GLU A O 1
ATOM 1108 N N . CYS A 1 140 ? -4.875 -5.901 -0.392 1.00 87.06 140 CYS A N 1
ATOM 1109 C CA . CYS A 1 140 ? -5.843 -4.894 -0.799 1.00 87.06 140 CYS A CA 1
ATOM 1110 C C . CYS A 1 140 ? -7.268 -5.286 -0.379 1.00 87.06 140 CYS A C 1
ATOM 1112 O O . CYS A 1 140 ? -8.007 -4.455 0.151 1.00 87.06 140 CYS A O 1
ATOM 1114 N N . ALA A 1 141 ? -7.654 -6.551 -0.564 1.00 88.75 141 ALA A N 1
ATOM 1115 C CA . ALA A 1 141 ? -8.955 -7.068 -0.147 1.00 88.75 141 ALA A CA 1
ATOM 1116 C C . ALA A 1 141 ? -9.112 -7.086 1.383 1.00 88.75 141 ALA A C 1
ATOM 1118 O O . ALA A 1 141 ? -10.162 -6.695 1.898 1.00 88.75 141 ALA A O 1
ATOM 1119 N N . ALA A 1 142 ? -8.068 -7.480 2.117 1.00 87.69 142 ALA A N 1
ATOM 1120 C CA . ALA A 1 142 ? -8.069 -7.467 3.577 1.00 87.69 142 ALA A CA 1
ATOM 1121 C C . ALA A 1 142 ? -8.212 -6.035 4.121 1.00 87.69 142 ALA A C 1
ATOM 1123 O O . ALA A 1 142 ? -9.055 -5.782 4.985 1.00 87.69 142 ALA A O 1
ATOM 1124 N N . ARG A 1 143 ? -7.480 -5.067 3.550 1.00 84.31 143 ARG A N 1
ATOM 1125 C CA . ARG A 1 143 ? -7.637 -3.638 3.869 1.00 84.31 143 ARG A CA 1
ATOM 1126 C C . ARG A 1 143 ? -9.027 -3.116 3.515 1.00 84.31 143 ARG A C 1
ATOM 1128 O O . ARG A 1 143 ? -9.629 -2.414 4.321 1.00 84.31 143 ARG A O 1
ATOM 1135 N N . ALA A 1 144 ? -9.574 -3.483 2.357 1.00 85.38 144 ALA A N 1
ATOM 1136 C CA . ALA A 1 144 ? -10.925 -3.088 1.953 1.00 85.38 144 ALA A CA 1
ATOM 1137 C C . ALA A 1 144 ? -11.995 -3.604 2.919 1.00 85.38 144 ALA A C 1
ATOM 1139 O O . ALA A 1 144 ? -12.923 -2.871 3.270 1.00 85.38 144 ALA A O 1
ATOM 1140 N N . TYR A 1 145 ? -11.836 -4.830 3.418 1.00 84.88 145 TYR A N 1
ATOM 1141 C CA . TYR A 1 145 ? -12.721 -5.391 4.432 1.00 84.88 145 TYR A CA 1
ATOM 1142 C C . TYR A 1 145 ? -12.635 -4.634 5.768 1.00 84.88 145 TYR A C 1
ATOM 1144 O O . TYR A 1 145 ? -13.663 -4.363 6.400 1.00 84.88 145 TYR A O 1
ATOM 1152 N N . VAL A 1 146 ? -11.421 -4.254 6.181 1.00 82.06 146 VAL A N 1
ATOM 1153 C CA . VAL A 1 146 ? -11.175 -3.511 7.423 1.00 82.06 146 VAL A CA 1
ATOM 1154 C C . VAL A 1 146 ? -11.650 -2.061 7.328 1.00 82.06 146 VAL A C 1
ATOM 1156 O O . VAL A 1 146 ? -12.298 -1.588 8.255 1.00 82.06 146 VAL A O 1
ATOM 1159 N N . GLU A 1 147 ? -11.397 -1.341 6.237 1.00 75.38 147 GLU A N 1
ATOM 1160 C CA . GLU A 1 147 ? -11.667 0.104 6.135 1.00 75.38 147 GLU A CA 1
ATOM 1161 C C . GLU A 1 147 ? -13.047 0.439 5.528 1.00 75.38 147 GLU A C 1
ATOM 1163 O O . GLU A 1 147 ? -13.594 1.516 5.782 1.00 75.38 147 GLU A O 1
ATOM 1168 N N . ARG A 1 148 ? -13.668 -0.492 4.787 1.00 81.81 148 ARG A N 1
ATOM 1169 C CA . ARG A 1 148 ? -14.989 -0.348 4.136 1.00 81.81 148 ARG A CA 1
ATOM 1170 C C . ARG A 1 148 ? -15.134 0.964 3.347 1.00 81.81 148 ARG A C 1
ATOM 1172 O O . ARG A 1 148 ? -14.395 1.187 2.402 1.00 81.81 148 ARG A O 1
ATOM 1179 N N . ALA A 1 149 ? -16.079 1.841 3.698 1.00 70.88 149 ALA A N 1
ATOM 1180 C CA . ALA A 1 149 ? -16.352 3.080 2.957 1.00 70.88 149 ALA A CA 1
ATOM 1181 C C . ALA A 1 149 ? -15.174 4.073 2.982 1.00 70.88 149 ALA A C 1
ATOM 1183 O O . ALA A 1 149 ? -14.955 4.807 2.019 1.00 70.88 149 ALA A O 1
ATOM 1184 N N . MET A 1 150 ? -14.376 4.056 4.054 1.00 71.75 150 MET A N 1
ATOM 1185 C CA . MET A 1 150 ? -13.206 4.928 4.204 1.00 71.75 150 MET A CA 1
ATOM 1186 C C . MET A 1 150 ? -12.023 4.486 3.334 1.00 71.75 150 MET A C 1
ATOM 1188 O O . MET A 1 150 ? -11.166 5.310 3.016 1.00 71.75 150 MET A O 1
ATOM 1192 N N . TYR A 1 151 ? -12.035 3.236 2.854 1.00 76.75 151 TYR A N 1
ATOM 1193 C CA . TYR A 1 151 ? -11.077 2.715 1.877 1.00 76.75 151 TYR A CA 1
ATOM 1194 C C . TYR A 1 151 ? -11.020 3.624 0.635 1.00 76.75 151 TYR A C 1
ATOM 1196 O O . TYR A 1 151 ? -9.951 4.031 0.185 1.00 76.75 151 TYR A O 1
ATOM 1204 N N . ILE A 1 152 ? -12.183 4.014 0.105 1.00 74.00 152 ILE A N 1
ATOM 1205 C CA . ILE A 1 152 ? -12.270 4.819 -1.122 1.00 74.00 152 ILE A CA 1
ATOM 1206 C C . ILE A 1 152 ? -11.882 6.280 -0.864 1.00 74.00 152 ILE A C 1
ATOM 1208 O O . ILE A 1 152 ? -11.454 6.960 -1.787 1.00 74.00 152 ILE A O 1
ATOM 1212 N N . TRP A 1 153 ? -11.980 6.777 0.367 1.00 76.38 153 TRP A N 1
ATOM 1213 C CA . TRP A 1 153 ? -11.615 8.160 0.696 1.00 76.38 153 TRP A CA 1
ATOM 1214 C C . TRP A 1 153 ? -10.114 8.356 0.934 1.00 76.38 153 TRP A C 1
ATOM 1216 O O . TRP A 1 153 ? -9.579 9.439 0.687 1.00 76.38 153 TRP A O 1
ATOM 1226 N N . ASN A 1 154 ? -9.406 7.318 1.380 1.00 74.50 154 ASN A N 1
ATOM 1227 C CA . ASN A 1 154 ? -7.972 7.403 1.621 1.00 74.50 154 ASN A CA 1
ATOM 1228 C C . ASN A 1 154 ? -7.176 7.315 0.304 1.00 74.50 154 ASN A C 1
ATOM 1230 O O . ASN A 1 154 ? -7.084 6.257 -0.321 1.00 74.50 154 ASN A O 1
ATOM 1234 N N . ARG A 1 155 ? -6.534 8.422 -0.100 1.00 79.31 155 ARG A N 1
ATOM 1235 C CA . ARG A 1 155 ? -5.748 8.514 -1.351 1.00 79.31 155 ARG A CA 1
ATOM 1236 C C . ARG A 1 155 ? -4.659 7.455 -1.458 1.00 79.31 155 ARG A C 1
ATOM 1238 O O . ARG A 1 155 ? -4.418 6.918 -2.535 1.00 79.31 155 ARG A O 1
ATOM 1245 N N . TRP A 1 156 ? -3.999 7.129 -0.351 1.00 77.81 156 TRP A N 1
ATOM 1246 C CA . TRP A 1 156 ? -2.929 6.137 -0.376 1.00 77.81 156 TRP A CA 1
ATOM 1247 C C . TRP A 1 156 ? -3.440 4.752 -0.723 1.00 77.81 156 TRP A C 1
ATOM 1249 O O . TRP A 1 156 ? -2.747 3.962 -1.363 1.00 77.81 156 TRP A O 1
ATOM 1259 N N . ASN A 1 157 ? -4.648 4.470 -0.276 1.00 80.69 157 ASN A N 1
ATOM 1260 C CA . ASN A 1 157 ? -5.301 3.210 -0.480 1.00 80.69 157 ASN A CA 1
ATOM 1261 C C . ASN A 1 157 ? -5.964 3.135 -1.876 1.00 80.69 157 ASN A C 1
ATOM 1263 O O . ASN A 1 157 ? -5.900 2.099 -2.531 1.00 80.69 157 ASN A O 1
ATOM 1267 N N . GLN A 1 158 ? -6.429 4.264 -2.427 1.00 82.94 158 GLN A N 1
ATOM 1268 C CA . GLN A 1 158 ? -6.786 4.366 -3.851 1.00 82.94 158 GLN A CA 1
ATOM 1269 C C . GLN A 1 158 ? -5.609 4.027 -4.784 1.00 82.94 158 GLN A C 1
ATOM 1271 O O . GLN A 1 158 ? -5.801 3.349 -5.792 1.00 82.94 158 GLN A O 1
ATOM 1276 N N . ILE A 1 159 ? -4.386 4.465 -4.451 1.00 81.69 159 ILE A N 1
ATOM 1277 C CA . ILE A 1 159 ? -3.177 4.115 -5.222 1.00 81.69 159 ILE A CA 1
ATOM 1278 C C . ILE A 1 159 ? -2.930 2.598 -5.193 1.00 81.69 159 ILE A C 1
ATOM 1280 O O . ILE A 1 159 ? -2.473 2.033 -6.188 1.00 81.69 159 ILE A O 1
ATOM 1284 N N . ASP A 1 160 ? -3.254 1.931 -4.081 1.00 84.38 160 ASP A N 1
ATOM 1285 C CA . ASP A 1 160 ? -3.195 0.467 -3.983 1.00 84.38 160 ASP A CA 1
ATOM 1286 C C . ASP A 1 160 ? -4.147 -0.204 -4.961 1.00 84.38 160 ASP A C 1
ATOM 1288 O O . ASP A 1 160 ? -3.747 -0.997 -5.813 1.00 84.38 160 ASP A O 1
ATOM 1292 N N . LEU A 1 161 ? -5.415 0.201 -4.874 1.00 87.25 161 LEU A N 1
ATOM 1293 C CA . LEU A 1 161 ? -6.490 -0.342 -5.679 1.00 87.25 161 LEU A CA 1
ATOM 1294 C C . LEU A 1 161 ? -6.189 -0.166 -7.168 1.00 87.25 161 LEU A C 1
ATOM 1296 O O . LEU A 1 161 ? -6.324 -1.105 -7.951 1.00 87.25 161 LEU A O 1
ATOM 1300 N N . LEU A 1 162 ? -5.714 1.020 -7.555 1.00 85.69 162 LEU A N 1
ATOM 1301 C CA . LEU A 1 162 ? -5.303 1.306 -8.924 1.00 85.69 162 LEU A CA 1
ATOM 1302 C C . LEU A 1 162 ? -4.171 0.375 -9.375 1.00 85.69 162 LEU A C 1
ATOM 1304 O O . LEU A 1 162 ? -4.194 -0.135 -10.492 1.00 85.69 162 LEU A O 1
ATOM 1308 N N . THR A 1 163 ? -3.198 0.115 -8.505 1.00 84.25 163 THR A N 1
ATOM 1309 C CA . THR A 1 163 ? -2.057 -0.755 -8.808 1.00 84.25 163 THR A CA 1
ATOM 1310 C C . THR A 1 163 ? -2.478 -2.211 -9.032 1.00 84.25 163 THR A C 1
ATOM 1312 O O . THR A 1 163 ? -1.947 -2.877 -9.931 1.00 84.25 163 THR A O 1
ATOM 1315 N N . VAL A 1 164 ? -3.451 -2.701 -8.260 1.00 88.25 164 VAL A N 1
ATOM 1316 C CA . VAL A 1 164 ? -4.040 -4.038 -8.431 1.00 88.25 164 VAL A CA 1
ATOM 1317 C C . VAL A 1 164 ? -4.850 -4.107 -9.727 1.00 88.25 164 VAL A C 1
ATOM 1319 O O . VAL A 1 164 ? -4.607 -4.992 -10.549 1.00 88.25 164 VAL A O 1
ATOM 1322 N N . ILE A 1 165 ? -5.745 -3.141 -9.964 1.00 87.88 165 ILE A N 1
ATOM 1323 C CA . ILE A 1 165 ? -6.591 -3.088 -11.169 1.00 87.88 165 ILE A CA 1
ATOM 1324 C C . ILE A 1 165 ? -5.736 -3.026 -12.434 1.00 87.88 165 ILE A C 1
ATOM 1326 O O . ILE A 1 165 ? -5.969 -3.788 -13.370 1.00 87.88 165 ILE A O 1
ATOM 1330 N N . LEU A 1 166 ? -4.721 -2.161 -12.469 1.00 83.88 166 LEU A N 1
ATOM 1331 C CA . LEU A 1 166 ? -3.834 -2.062 -13.625 1.00 83.88 166 LEU A CA 1
ATOM 1332 C C . LEU A 1 166 ? -2.966 -3.317 -13.806 1.00 83.88 166 LEU A C 1
ATOM 1334 O O . LEU A 1 166 ? -2.610 -3.648 -14.935 1.00 83.88 166 LEU A O 1
ATOM 1338 N N . GLY A 1 167 ? -2.641 -4.034 -12.725 1.00 83.56 167 GLY A N 1
ATOM 1339 C CA . GLY A 1 167 ? -1.954 -5.324 -12.790 1.00 83.56 167 GLY A CA 1
ATOM 1340 C C . GLY A 1 167 ? -2.774 -6.380 -13.529 1.00 83.56 167 GLY A C 1
ATOM 1341 O O . GLY A 1 167 ? -2.298 -6.961 -14.503 1.00 83.56 167 GLY A O 1
ATOM 1342 N N . TRP A 1 168 ? -4.021 -6.581 -13.100 1.00 85.50 168 TRP A N 1
ATOM 1343 C CA . TRP A 1 168 ? -4.951 -7.510 -13.748 1.00 85.50 168 TRP A CA 1
ATOM 1344 C C . TRP A 1 168 ? -5.319 -7.060 -15.166 1.00 85.50 168 TRP A C 1
ATOM 1346 O O . TRP A 1 168 ? -5.287 -7.857 -16.103 1.00 85.50 168 TRP A O 1
ATOM 1356 N N . GLY A 1 169 ? -5.590 -5.765 -15.349 1.00 82.75 169 GLY A N 1
ATOM 1357 C CA . GLY A 1 169 ? -5.877 -5.174 -16.654 1.00 82.75 169 GLY A CA 1
ATOM 1358 C C . GLY A 1 169 ? -4.721 -5.340 -17.639 1.00 82.75 169 GLY A C 1
ATOM 1359 O O . GLY A 1 169 ? -4.956 -5.669 -18.797 1.00 82.75 169 GLY A O 1
ATOM 1360 N N . GLY A 1 170 ? -3.474 -5.193 -17.183 1.00 77.38 170 GLY A N 1
ATOM 1361 C CA . GLY A 1 170 ? -2.283 -5.420 -18.002 1.00 77.38 170 GLY A CA 1
ATOM 1362 C C . GLY A 1 170 ? -2.181 -6.852 -18.531 1.00 77.38 170 GLY A C 1
ATOM 1363 O O . GLY A 1 170 ? -1.836 -7.041 -19.694 1.00 77.38 170 GLY A O 1
ATOM 1364 N N . MET A 1 171 ? -2.547 -7.850 -17.720 1.00 75.69 171 MET A N 1
ATOM 1365 C CA . MET A 1 171 ? -2.551 -9.263 -18.123 1.00 75.69 171 MET A CA 1
ATOM 1366 C C . MET A 1 171 ? -3.651 -9.571 -19.153 1.00 75.69 171 MET A C 1
ATOM 1368 O O . MET A 1 171 ? -3.408 -10.277 -20.131 1.00 75.69 171 MET A O 1
ATOM 1372 N N . LEU A 1 172 ? -4.843 -8.992 -18.978 1.00 75.19 172 LEU A N 1
ATOM 1373 C CA . LEU A 1 172 ? -5.953 -9.135 -19.929 1.00 75.19 172 LEU A CA 1
ATOM 1374 C C . LEU A 1 172 ? -5.661 -8.427 -21.262 1.00 75.19 172 LEU A C 1
ATOM 1376 O O . LEU A 1 172 ? -5.881 -8.993 -22.331 1.00 75.19 172 LEU A O 1
ATOM 1380 N N . LEU A 1 173 ? -5.112 -7.209 -21.210 1.00 71.38 173 LEU A N 1
ATOM 1381 C CA . LEU A 1 173 ? -4.752 -6.417 -22.393 1.00 71.38 173 LEU A CA 1
ATOM 1382 C C . LEU A 1 173 ? -3.586 -7.024 -23.180 1.00 71.38 173 LEU A C 1
ATOM 1384 O O . LEU A 1 173 ? -3.576 -6.920 -24.407 1.00 71.38 173 LEU A O 1
ATOM 1388 N N . ALA A 1 174 ? -2.642 -7.690 -22.503 1.00 66.31 174 ALA A N 1
ATOM 1389 C CA . ALA A 1 174 ? -1.550 -8.418 -23.152 1.00 66.31 174 ALA A CA 1
ATOM 1390 C C . ALA A 1 174 ? -2.050 -9.509 -24.111 1.00 66.31 174 ALA A C 1
ATOM 1392 O O . ALA A 1 174 ? -1.387 -9.798 -25.101 1.00 66.31 174 ALA A O 1
ATOM 1393 N N . SER A 1 175 ? -3.237 -10.066 -23.857 1.00 65.75 175 SER A N 1
ATOM 1394 C CA . SER A 1 175 ? -3.852 -11.077 -24.724 1.00 65.75 175 SER A CA 1
ATOM 1395 C C . SER A 1 175 ? -4.604 -10.475 -25.923 1.00 65.75 175 SER A C 1
ATOM 1397 O O . SER A 1 175 ? -4.949 -11.205 -26.847 1.00 65.75 175 SER A O 1
ATOM 1399 N N . ALA A 1 176 ? -4.878 -9.163 -25.920 1.00 67.69 176 ALA A N 1
ATOM 1400 C CA . ALA A 1 176 ? -5.793 -8.521 -26.868 1.00 67.69 176 ALA A CA 1
ATOM 1401 C C . ALA A 1 176 ? -5.120 -7.570 -27.878 1.00 67.69 176 ALA A C 1
ATOM 1403 O O . ALA A 1 176 ? -5.658 -7.378 -28.967 1.00 67.69 176 ALA A O 1
ATOM 1404 N N . VAL A 1 177 ? -3.982 -6.935 -27.553 1.00 58.38 177 VAL A N 1
ATOM 1405 C CA . VAL A 1 177 ? -3.396 -5.884 -28.415 1.00 58.38 177 VAL A CA 1
ATOM 1406 C C . VAL A 1 177 ? -1.865 -5.904 -28.395 1.00 58.38 177 VAL A C 1
ATOM 1408 O O . VAL A 1 177 ? -1.253 -5.675 -27.361 1.00 58.38 177 VAL A O 1
ATOM 1411 N N . ASN A 1 178 ? -1.222 -6.093 -29.551 1.00 60.38 178 ASN A N 1
ATOM 1412 C CA . ASN A 1 178 ? 0.225 -6.359 -29.630 1.00 60.38 178 ASN A CA 1
ATOM 1413 C C . ASN A 1 178 ? 1.168 -5.145 -29.438 1.00 60.38 178 ASN A C 1
ATOM 1415 O O . ASN A 1 178 ? 2.368 -5.357 -29.313 1.00 60.38 178 ASN A O 1
ATOM 1419 N N . LEU A 1 179 ? 0.700 -3.882 -29.406 1.00 52.66 179 LEU A N 1
ATOM 1420 C CA . LEU A 1 179 ? 1.615 -2.717 -29.532 1.00 52.66 179 LEU A CA 1
ATOM 1421 C C . LEU A 1 179 ? 1.542 -1.612 -28.453 1.00 52.66 179 LEU A C 1
ATOM 1423 O O . LEU A 1 179 ? 2.331 -0.676 -28.504 1.00 52.66 179 LEU A O 1
ATOM 1427 N N . ASN A 1 180 ? 0.707 -1.727 -27.414 1.00 59.47 180 ASN A N 1
ATOM 1428 C CA . ASN A 1 180 ? 0.682 -0.760 -26.288 1.00 59.47 180 ASN A CA 1
ATOM 1429 C C . ASN A 1 180 ? 1.027 -1.371 -24.917 1.00 59.47 180 ASN A C 1
ATOM 1431 O O . ASN A 1 180 ? 1.138 -0.662 -23.913 1.00 59.47 180 ASN A O 1
ATOM 1435 N N . VAL A 1 181 ? 1.241 -2.685 -24.875 1.00 59.53 181 VAL A N 1
ATOM 1436 C CA . VAL A 1 181 ? 1.425 -3.464 -23.642 1.00 59.53 181 VAL A CA 1
ATOM 1437 C C . VAL A 1 181 ? 2.727 -3.093 -22.936 1.00 59.53 181 VAL A C 1
ATOM 1439 O O . VAL A 1 181 ? 2.732 -2.902 -21.723 1.00 59.53 181 VAL A O 1
ATOM 1442 N N . LEU A 1 182 ? 3.808 -2.867 -23.692 1.00 60.25 182 LEU A N 1
ATOM 1443 C CA . LEU A 1 182 ? 5.110 -2.474 -23.140 1.00 60.25 182 LEU A CA 1
ATOM 1444 C C . LEU A 1 182 ? 5.042 -1.150 -22.367 1.00 60.25 182 LEU A C 1
ATOM 1446 O O . LEU A 1 182 ? 5.709 -0.989 -21.347 1.00 60.25 182 LEU A O 1
ATOM 1450 N N . ARG A 1 183 ? 4.219 -0.196 -22.824 1.00 66.94 183 ARG A N 1
ATOM 1451 C CA . ARG A 1 183 ? 4.080 1.108 -22.165 1.00 66.94 183 ARG A CA 1
ATOM 1452 C C . ARG A 1 183 ? 3.238 1.003 -20.897 1.00 66.94 183 ARG A C 1
ATOM 1454 O O . ARG A 1 183 ? 3.647 1.522 -19.863 1.00 66.94 183 ARG A O 1
ATOM 1461 N N . LEU A 1 184 ? 2.105 0.307 -20.960 1.00 67.50 184 LEU A N 1
ATOM 1462 C CA . LEU A 1 184 ? 1.238 0.102 -19.797 1.00 67.50 184 LEU A CA 1
ATOM 1463 C C . LEU A 1 184 ? 1.959 -0.673 -18.697 1.00 67.50 184 LEU A C 1
ATOM 1465 O O . LEU A 1 184 ? 1.961 -0.254 -17.544 1.00 67.50 184 LEU A O 1
ATOM 1469 N N . PHE A 1 185 ? 2.652 -1.747 -19.062 1.00 66.94 185 PHE A N 1
ATOM 1470 C CA . PHE A 1 185 ? 3.384 -2.564 -18.109 1.00 66.94 185 PHE A CA 1
ATOM 1471 C C . PHE A 1 185 ? 4.489 -1.777 -17.394 1.00 66.94 185 PHE A C 1
ATOM 1473 O O . PHE A 1 185 ? 4.600 -1.852 -16.171 1.00 66.94 185 PHE A O 1
ATOM 1480 N N . ARG A 1 186 ? 5.240 -0.934 -18.119 1.00 71.38 186 ARG A N 1
ATOM 1481 C CA . ARG A 1 186 ? 6.235 -0.026 -17.520 1.00 71.38 186 ARG A CA 1
ATOM 1482 C C . ARG A 1 186 ? 5.607 0.938 -16.512 1.00 71.38 186 ARG A C 1
ATOM 1484 O O . ARG A 1 186 ? 6.133 1.086 -15.414 1.00 71.38 186 ARG A O 1
ATOM 1491 N N . VAL A 1 187 ? 4.470 1.552 -16.841 1.00 74.75 187 VAL A N 1
ATOM 1492 C CA . VAL A 1 187 ? 3.783 2.491 -15.935 1.00 74.75 187 VAL A CA 1
ATOM 1493 C C . VAL A 1 187 ? 3.291 1.788 -14.666 1.00 74.75 187 VAL A C 1
ATOM 1495 O O . VAL A 1 187 ? 3.486 2.302 -13.567 1.00 74.75 187 VAL A O 1
ATOM 1498 N N . VAL A 1 188 ? 2.722 0.586 -14.786 1.00 76.88 188 VAL A N 1
ATOM 1499 C CA . VAL A 1 188 ? 2.272 -0.205 -13.626 1.00 76.88 188 VAL A CA 1
ATOM 1500 C C . VAL A 1 188 ? 3.433 -0.572 -12.710 1.00 76.88 188 VAL A C 1
ATOM 1502 O O . VAL A 1 188 ? 3.328 -0.442 -11.491 1.00 76.88 188 VAL A O 1
ATOM 1505 N N . ARG A 1 189 ? 4.558 -0.996 -13.289 1.00 74.31 189 ARG A N 1
ATOM 1506 C CA . ARG A 1 189 ? 5.781 -1.320 -12.548 1.00 74.31 189 ARG A CA 1
ATOM 1507 C C . ARG A 1 189 ? 6.339 -0.106 -11.796 1.00 74.31 189 ARG A C 1
ATOM 1509 O O . ARG A 1 189 ? 6.699 -0.237 -10.631 1.00 74.31 189 ARG A O 1
ATOM 1516 N N . LEU A 1 190 ? 6.343 1.078 -12.412 1.00 80.19 190 LEU A N 1
ATOM 1517 C CA . LEU A 1 190 ? 6.774 2.326 -11.764 1.00 80.19 190 LEU A CA 1
ATOM 1518 C C . LEU A 1 190 ? 5.850 2.735 -10.611 1.00 80.19 190 LEU A C 1
ATOM 1520 O O . LEU A 1 190 ? 6.329 3.115 -9.544 1.00 80.19 190 LEU A O 1
ATOM 1524 N N . MET A 1 191 ? 4.534 2.604 -10.794 1.00 80.00 191 MET A N 1
ATOM 1525 C CA . MET A 1 191 ? 3.556 2.861 -9.731 1.00 80.00 191 MET A CA 1
ATOM 1526 C C . MET A 1 191 ? 3.760 1.927 -8.533 1.00 80.00 191 MET A C 1
ATOM 1528 O O . MET A 1 191 ? 3.711 2.378 -7.390 1.00 80.00 191 MET A O 1
ATOM 1532 N N . ARG A 1 192 ? 4.058 0.643 -8.781 1.00 79.69 192 ARG A N 1
ATOM 1533 C CA . ARG A 1 192 ? 4.447 -0.312 -7.727 1.00 79.69 192 ARG A CA 1
ATOM 1534 C C . ARG A 1 192 ? 5.738 0.103 -7.043 1.00 79.69 192 ARG A C 1
ATOM 1536 O O . ARG A 1 192 ? 5.790 0.105 -5.821 1.00 79.69 192 ARG A O 1
ATOM 1543 N N . ALA A 1 193 ? 6.754 0.500 -7.806 1.00 82.12 193 ALA A N 1
ATOM 1544 C CA . ALA A 1 193 ? 8.023 0.941 -7.242 1.00 82.12 193 ALA A CA 1
ATOM 1545 C C . ALA A 1 193 ? 7.852 2.156 -6.318 1.00 82.12 193 ALA A C 1
ATOM 1547 O O . ALA A 1 193 ? 8.435 2.197 -5.240 1.00 82.12 193 ALA A O 1
ATOM 1548 N N . ALA A 1 194 ? 6.975 3.095 -6.677 1.00 81.31 194 ALA A N 1
ATOM 1549 C CA . ALA A 1 194 ? 6.649 4.251 -5.845 1.00 81.31 194 ALA A CA 1
ATOM 1550 C C . ALA A 1 194 ? 5.999 3.879 -4.497 1.00 81.31 194 ALA A C 1
ATOM 1552 O O . ALA A 1 194 ? 6.064 4.667 -3.555 1.00 81.31 194 ALA A O 1
ATOM 1553 N N . ARG A 1 195 ? 5.411 2.679 -4.358 1.00 80.06 195 ARG A N 1
ATOM 1554 C CA . ARG A 1 195 ? 4.840 2.210 -3.083 1.00 80.06 195 ARG A CA 1
ATOM 1555 C C . ARG A 1 195 ? 5.892 2.039 -1.995 1.00 80.06 195 ARG A C 1
ATOM 1557 O O . ARG A 1 195 ? 5.577 2.300 -0.839 1.00 80.06 195 ARG A O 1
ATOM 1564 N N . VAL A 1 196 ? 7.134 1.687 -2.347 1.00 82.25 196 VAL A N 1
ATOM 1565 C CA . VAL A 1 196 ? 8.219 1.487 -1.367 1.00 82.25 196 VAL A CA 1
ATOM 1566 C C . VAL A 1 196 ? 8.464 2.740 -0.518 1.00 82.25 196 VAL A C 1
ATOM 1568 O O . VAL A 1 196 ? 8.729 2.645 0.674 1.00 82.25 196 VAL A O 1
ATOM 1571 N N . VAL A 1 197 ? 8.278 3.921 -1.113 1.00 76.50 197 VAL A N 1
ATOM 1572 C CA . VAL A 1 197 ? 8.417 5.230 -0.456 1.00 76.50 197 VAL A CA 1
ATOM 1573 C C . VAL A 1 197 ? 7.380 5.418 0.654 1.00 76.50 197 VAL A C 1
ATOM 1575 O O . VAL A 1 197 ? 7.630 6.128 1.621 1.00 76.50 197 VAL A O 1
ATOM 1578 N N . ILE A 1 198 ? 6.214 4.788 0.515 1.00 75.38 198 ILE A N 1
ATOM 1579 C CA . ILE A 1 198 ? 5.095 4.874 1.460 1.00 75.38 198 ILE A CA 1
ATOM 1580 C C . ILE A 1 198 ? 5.226 3.793 2.537 1.00 75.38 198 ILE A C 1
ATOM 1582 O O . ILE A 1 198 ? 4.853 4.024 3.683 1.00 75.38 198 ILE A O 1
ATOM 1586 N N . SER A 1 199 ? 5.759 2.623 2.173 1.00 74.94 199 SER A N 1
ATOM 1587 C CA . SER A 1 199 ? 5.986 1.503 3.093 1.00 74.94 199 SER A CA 1
ATOM 1588 C C . SER A 1 199 ? 7.115 1.766 4.094 1.00 74.94 199 SER A C 1
ATOM 1590 O O . SER A 1 199 ? 7.134 1.154 5.159 1.00 74.94 199 SER A O 1
ATOM 1592 N N . VAL A 1 200 ? 8.053 2.663 3.767 1.00 80.06 200 VAL A N 1
ATOM 1593 C CA . VAL A 1 200 ? 9.169 3.027 4.647 1.00 80.06 200 VAL A CA 1
ATOM 1594 C C . VAL A 1 200 ? 8.867 4.350 5.376 1.00 80.06 200 VAL A C 1
ATOM 1596 O O . VAL A 1 200 ? 8.742 5.387 4.712 1.00 80.06 200 VAL A O 1
ATOM 1599 N N . PRO A 1 201 ? 8.776 4.347 6.723 1.00 73.75 201 PRO A N 1
ATOM 1600 C CA . PRO A 1 201 ? 8.456 5.524 7.538 1.00 73.75 201 PRO A CA 1
ATOM 1601 C C . PRO A 1 201 ? 9.277 6.764 7.207 1.00 73.75 201 PRO A C 1
ATOM 1603 O O . PRO A 1 201 ? 8.753 7.872 7.074 1.00 73.75 201 PRO A O 1
ATOM 1606 N N . GLU A 1 202 ? 10.581 6.565 7.083 1.00 81.19 202 GLU A N 1
ATOM 1607 C CA . GLU A 1 202 ? 11.569 7.618 6.943 1.00 81.19 202 GLU A CA 1
ATOM 1608 C C . GLU A 1 202 ? 11.385 8.322 5.598 1.00 81.19 202 GLU A C 1
ATOM 1610 O O . GLU A 1 202 ? 11.302 9.549 5.539 1.00 81.19 202 GLU A O 1
ATOM 1615 N N . PHE A 1 203 ? 11.214 7.552 4.521 1.00 80.00 203 PHE A N 1
ATOM 1616 C CA . PHE A 1 203 ? 10.958 8.100 3.191 1.00 80.00 203 PHE A CA 1
ATOM 1617 C C . PHE A 1 203 ? 9.607 8.812 3.107 1.00 80.00 203 PHE A C 1
ATOM 1619 O O . PHE A 1 203 ? 9.526 9.889 2.512 1.00 80.00 203 PHE A O 1
ATOM 1626 N N . TYR A 1 204 ? 8.563 8.275 3.741 1.00 81.88 204 TYR A N 1
ATOM 1627 C CA . TYR A 1 204 ? 7.244 8.905 3.758 1.00 81.88 204 TYR A CA 1
ATOM 1628 C C . TYR A 1 204 ? 7.274 10.299 4.401 1.00 81.88 204 TYR A C 1
ATOM 1630 O O . TYR A 1 204 ? 6.717 11.259 3.857 1.00 81.88 204 TYR A O 1
ATOM 1638 N N . ILE A 1 205 ? 7.943 10.436 5.549 1.00 83.31 205 ILE A N 1
ATOM 1639 C CA . ILE A 1 205 ? 8.068 11.720 6.256 1.00 83.31 205 ILE A CA 1
ATOM 1640 C C . ILE A 1 205 ? 8.845 12.725 5.397 1.00 83.31 205 ILE A C 1
ATOM 1642 O O . ILE A 1 205 ? 8.432 13.879 5.274 1.00 83.31 205 ILE A O 1
ATOM 1646 N N . LEU A 1 206 ? 9.918 12.285 4.736 1.00 86.31 206 LEU A N 1
ATOM 1647 C CA . LEU A 1 206 ? 10.701 13.137 3.839 1.00 86.31 206 LEU A CA 1
ATOM 1648 C C . LEU A 1 206 ? 9.874 13.631 2.646 1.00 86.31 206 LEU A C 1
ATOM 1650 O O . LEU A 1 206 ? 9.856 14.826 2.350 1.00 86.31 206 LEU A O 1
ATOM 1654 N N . VAL A 1 207 ? 9.151 12.731 1.977 1.00 85.62 207 VAL A N 1
ATOM 1655 C CA . VAL A 1 207 ? 8.355 13.071 0.787 1.00 85.62 207 VAL A CA 1
ATOM 1656 C C . VAL A 1 207 ? 7.146 13.929 1.139 1.00 85.62 207 VAL A C 1
ATOM 1658 O O . VAL A 1 207 ? 6.832 14.884 0.424 1.00 85.62 207 VAL A O 1
ATOM 1661 N N . SER A 1 208 ? 6.477 13.642 2.255 1.00 81.81 208 SER A N 1
ATOM 1662 C CA . SER A 1 208 ? 5.379 14.481 2.734 1.00 81.81 208 SER A CA 1
ATOM 1663 C C . SER A 1 208 ? 5.877 15.874 3.128 1.00 81.81 208 SER A C 1
ATOM 1665 O O . SER A 1 208 ? 5.260 16.856 2.720 1.00 81.81 208 SER A O 1
ATOM 1667 N N . GLY A 1 209 ? 7.016 15.998 3.816 1.00 87.19 209 GLY A N 1
ATOM 1668 C CA . GLY A 1 209 ? 7.652 17.288 4.103 1.00 87.19 209 GLY A CA 1
ATOM 1669 C C . GLY A 1 209 ? 7.988 18.071 2.831 1.00 87.19 209 GLY A C 1
ATOM 1670 O O . GLY A 1 209 ? 7.600 19.232 2.694 1.00 87.19 209 GLY A O 1
ATOM 1671 N N . LEU A 1 210 ? 8.604 17.409 1.847 1.00 89.38 210 LEU A N 1
ATOM 1672 C CA . LEU A 1 210 ? 8.907 17.998 0.542 1.00 89.38 210 LEU A CA 1
ATOM 1673 C C . LEU A 1 210 ? 7.643 18.502 -0.173 1.00 89.38 210 LEU A C 1
ATOM 1675 O O . LEU A 1 210 ? 7.646 19.596 -0.735 1.00 89.38 210 LEU A O 1
ATOM 1679 N N . SER A 1 211 ? 6.545 17.742 -0.120 1.00 88.50 211 SER A N 1
ATOM 1680 C CA . SER A 1 211 ? 5.269 18.139 -0.728 1.00 88.50 211 SER A CA 1
ATOM 1681 C C . SER A 1 211 ? 4.696 19.425 -0.119 1.00 88.50 211 SER A C 1
ATOM 1683 O O . SER A 1 211 ? 4.150 20.255 -0.850 1.00 88.50 211 SER A O 1
ATOM 1685 N N . HIS A 1 212 ? 4.845 19.633 1.192 1.00 89.19 212 HIS A N 1
ATOM 1686 C CA . HIS A 1 212 ? 4.406 20.870 1.845 1.00 89.19 212 HIS A CA 1
ATOM 1687 C C . HIS A 1 212 ? 5.261 22.066 1.421 1.00 89.19 212 HIS A C 1
ATOM 1689 O O . HIS A 1 212 ? 4.714 23.105 1.050 1.00 89.19 212 HIS A O 1
ATOM 1695 N N . SER A 1 213 ? 6.584 21.899 1.388 1.00 94.69 213 SER A N 1
ATOM 1696 C CA . SER A 1 213 ? 7.503 22.941 0.921 1.00 94.69 213 SER A CA 1
ATOM 1697 C C . SER A 1 213 ? 7.241 23.318 -0.539 1.00 94.69 213 SER A C 1
ATOM 1699 O O . SER A 1 213 ? 7.186 24.500 -0.870 1.00 94.69 213 SER A O 1
ATOM 1701 N N . LEU A 1 214 ? 6.985 22.335 -1.408 1.00 94.50 214 LEU A N 1
ATOM 1702 C CA . LEU A 1 214 ? 6.623 22.577 -2.807 1.00 94.50 214 LE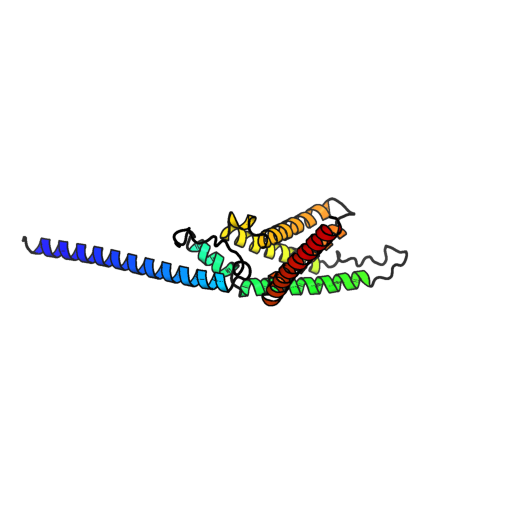U A CA 1
ATOM 1703 C C . LEU A 1 214 ? 5.340 23.403 -2.941 1.00 94.50 214 LEU A C 1
ATOM 1705 O O . LEU A 1 214 ? 5.305 24.339 -3.735 1.00 94.50 214 LEU A O 1
ATOM 1709 N N . LYS A 1 215 ? 4.298 23.111 -2.150 1.00 91.38 215 LYS A N 1
ATOM 1710 C CA . LYS A 1 215 ? 3.066 23.919 -2.152 1.00 91.38 215 LYS A CA 1
ATOM 1711 C C . LYS A 1 215 ? 3.327 25.365 -1.739 1.00 91.38 215 LYS A C 1
ATOM 1713 O O . LYS A 1 215 ? 2.767 26.266 -2.354 1.00 91.38 215 LYS A O 1
ATOM 1718 N N . ALA A 1 216 ? 4.174 25.581 -0.733 1.00 93.50 216 ALA A N 1
ATOM 1719 C CA . ALA A 1 216 ? 4.541 26.922 -0.290 1.00 93.50 216 ALA A CA 1
ATOM 1720 C C . ALA A 1 216 ? 5.305 27.691 -1.379 1.00 93.50 216 ALA A C 1
ATOM 1722 O O . ALA A 1 216 ? 4.993 28.852 -1.631 1.00 93.50 216 ALA A O 1
ATOM 1723 N N . ILE A 1 217 ? 6.242 27.032 -2.072 1.00 95.62 217 ILE A N 1
ATOM 1724 C CA . ILE A 1 217 ? 6.978 27.626 -3.197 1.00 95.62 217 ILE A CA 1
ATOM 1725 C C . ILE A 1 217 ? 6.017 27.998 -4.324 1.00 95.62 217 ILE A C 1
ATOM 1727 O O . ILE A 1 217 ? 6.028 29.139 -4.767 1.00 95.62 217 ILE A O 1
ATOM 1731 N N . VAL A 1 218 ? 5.151 27.075 -4.754 1.00 95.31 218 VAL A N 1
ATOM 1732 C CA . VAL A 1 218 ? 4.176 27.338 -5.825 1.00 95.31 218 VAL A CA 1
ATOM 1733 C C . VAL A 1 218 ? 3.256 28.496 -5.450 1.00 95.31 218 VAL A C 1
ATOM 1735 O O . VAL A 1 218 ? 3.037 29.384 -6.268 1.00 95.31 218 VAL A O 1
ATOM 1738 N N . PHE A 1 219 ? 2.759 28.527 -4.212 1.00 94.62 219 PHE A N 1
ATOM 1739 C CA . PHE A 1 219 ? 1.941 29.634 -3.726 1.00 94.62 219 PHE A CA 1
ATOM 1740 C C . PHE A 1 219 ? 2.708 30.963 -3.766 1.00 94.62 219 PHE A C 1
ATOM 1742 O O . PHE A 1 219 ? 2.218 31.924 -4.352 1.00 94.62 219 PHE A O 1
ATOM 1749 N N . GLY A 1 220 ? 3.937 30.996 -3.240 1.00 94.69 220 GLY A N 1
ATOM 1750 C CA . GLY A 1 220 ? 4.801 32.177 -3.268 1.00 94.69 220 GLY A CA 1
ATOM 1751 C C . GLY A 1 220 ? 5.080 32.669 -4.690 1.00 94.69 220 GLY A C 1
ATOM 1752 O O . GLY A 1 220 ? 4.888 33.848 -4.988 1.00 94.69 220 GLY A O 1
ATOM 1753 N N . SER A 1 221 ? 5.446 31.762 -5.599 1.00 94.06 221 SER A N 1
ATOM 1754 C CA . SER A 1 221 ? 5.679 32.074 -7.012 1.00 94.06 221 SER A CA 1
ATOM 1755 C C . SER A 1 221 ? 4.430 32.632 -7.694 1.00 94.06 221 SER A C 1
ATOM 1757 O O . SER A 1 221 ? 4.524 33.634 -8.397 1.00 94.06 221 SER A O 1
ATOM 1759 N N . VAL A 1 222 ? 3.256 32.037 -7.457 1.00 95.62 222 VAL A N 1
ATOM 1760 C CA . VAL A 1 222 ? 1.983 32.524 -8.012 1.00 95.62 222 VAL A CA 1
ATOM 1761 C C . VAL A 1 222 ? 1.639 33.908 -7.460 1.00 95.62 222 VAL A C 1
ATOM 1763 O O . VAL A 1 222 ? 1.269 34.784 -8.236 1.00 95.62 222 VAL A O 1
ATOM 1766 N N . THR A 1 223 ? 1.815 34.151 -6.156 1.00 93.69 223 THR A N 1
ATOM 1767 C CA . THR A 1 223 ? 1.563 35.477 -5.561 1.00 93.69 223 THR A CA 1
ATOM 1768 C C . THR A 1 223 ? 2.527 36.552 -6.067 1.00 93.69 223 THR A C 1
ATOM 1770 O O . THR A 1 223 ? 2.103 37.679 -6.314 1.00 93.69 223 THR A O 1
ATOM 1773 N N . GLY A 1 224 ? 3.801 36.211 -6.289 1.00 94.12 224 GLY A N 1
ATOM 1774 C CA . GLY A 1 224 ? 4.791 37.136 -6.848 1.00 94.12 224 GLY A CA 1
ATOM 1775 C C . GLY A 1 224 ? 4.514 37.483 -8.313 1.00 94.12 224 GLY A C 1
ATOM 1776 O O . GLY A 1 224 ? 4.590 38.647 -8.700 1.00 94.12 224 GLY A O 1
ATOM 1777 N N . LEU A 1 225 ? 4.121 36.492 -9.121 1.00 93.25 225 LEU A N 1
ATOM 1778 C CA . LEU A 1 225 ? 3.681 36.714 -10.502 1.00 93.25 225 LEU A CA 1
ATOM 1779 C C . LEU A 1 225 ? 2.407 37.564 -10.554 1.00 93.25 225 LEU A C 1
ATOM 1781 O O . LEU A 1 225 ? 2.317 38.497 -11.342 1.00 93.25 225 LEU A O 1
ATOM 1785 N N . TRP A 1 226 ? 1.441 37.299 -9.675 1.00 93.12 226 TRP A N 1
ATOM 1786 C CA . TRP A 1 226 ? 0.217 38.093 -9.597 1.00 93.12 226 TRP A CA 1
ATOM 1787 C C . TRP A 1 226 ? 0.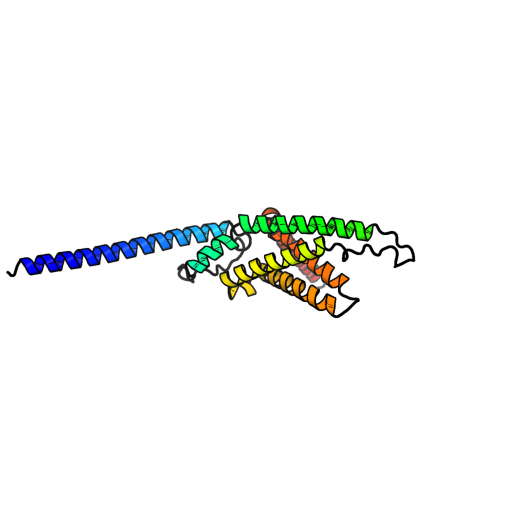499 39.561 -9.249 1.00 93.12 226 TRP A C 1
ATOM 1789 O O . TRP A 1 226 ? -0.048 40.456 -9.880 1.00 93.12 226 TRP A O 1
ATOM 1799 N N . SER A 1 227 ? 1.407 39.813 -8.300 1.00 91.88 227 SER A N 1
ATOM 1800 C CA . SER A 1 227 ? 1.798 41.169 -7.888 1.00 91.88 227 SER A CA 1
ATOM 1801 C C . SER A 1 227 ? 2.627 41.935 -8.924 1.00 91.88 227 SER A C 1
ATOM 1803 O O . SER A 1 227 ? 2.798 43.137 -8.768 1.00 91.88 227 SER A O 1
ATOM 1805 N N . THR A 1 228 ? 3.203 41.260 -9.920 1.00 91.81 228 THR A N 1
ATOM 1806 C CA . THR A 1 228 ? 3.987 41.907 -10.989 1.00 91.81 228 THR A CA 1
ATOM 1807 C C . THR A 1 228 ? 3.159 42.178 -12.244 1.00 91.81 228 THR A C 1
ATOM 1809 O O . THR A 1 228 ? 3.573 42.973 -13.082 1.00 91.81 228 THR A O 1
ATOM 1812 N N . ILE A 1 229 ? 2.001 41.523 -12.378 1.00 92.00 229 ILE A N 1
ATOM 1813 C CA . ILE A 1 229 ? 1.064 41.679 -13.500 1.00 92.00 229 ILE A CA 1
ATOM 1814 C C . ILE A 1 229 ? 0.024 42.788 -13.237 1.00 92.00 229 ILE A C 1
ATOM 1816 O O . ILE A 1 229 ? -0.536 43.318 -14.196 1.00 92.00 229 ILE A O 1
ATOM 1820 N N . LEU A 1 230 ? -0.239 43.125 -11.968 1.00 78.50 230 LEU A N 1
ATOM 1821 C CA . LEU A 1 230 ? -1.237 44.105 -11.514 1.00 78.50 230 LEU A CA 1
ATOM 1822 C C . LEU A 1 230 ? -0.581 45.433 -11.120 1.00 78.50 230 LEU A C 1
ATOM 1824 O O . LEU A 1 230 ? -1.171 46.487 -11.445 1.00 78.50 230 LEU A O 1
#

Radius of gyration: 27.83 Å; chains: 1; bounding box: 64×68×95 Å

Foldseek 3Di:
DVVVVVVVVVVVVVVVVVVVVVVVVVVVVVQVVLVVLLVVLCVLQLLNVPDPDDQQADPVGGGPDDPVLSVLSSQLSGLVNLVVLLVLLVVLVVVVVVLVVLLVPDDPDVPPPVSPPRPPPPVVNVVSLVVNLVVLVVSLVSVCSNRPPCCVVRPLSVLSVVLSVLSVVLVVVVVPDPPCSVVSVVVSSVSSNVVSLVSDSVSVVVVVVVVVVVVVVVVVVVVVVVVVVD

pLDDT: mean 76.39, std 11.46, range [47.47, 95.62]